Protein AF-0000000079960544 (afdb_homodimer)

Solvent-accessible surface area (backbone atoms only — not comparable to full-atom values): 13552 Å² total; per-residue (Å²): 126,84,73,82,51,66,48,72,36,35,25,36,39,36,34,39,42,56,55,87,93,60,67,62,56,67,73,70,49,72,73,40,52,38,38,32,55,86,57,33,34,36,50,54,72,86,45,62,41,30,51,64,47,45,64,64,49,56,82,49,47,70,61,61,25,42,96,60,56,86,85,39,63,76,60,69,63,40,75,40,64,36,80,48,87,82,27,70,34,30,37,36,60,37,75,71,50,81,42,80,44,49,49,78,74,62,42,88,71,55,96,82,56,90,123,126,86,74,82,51,64,48,71,36,35,25,37,40,36,34,38,41,57,55,85,93,58,67,62,56,67,72,71,51,73,74,41,51,39,37,33,54,85,57,32,33,36,49,54,74,86,46,63,42,30,50,64,47,45,63,63,47,56,82,49,47,70,60,62,25,41,94,58,56,86,86,38,63,76,60,71,65,41,76,40,64,37,78,49,88,81,26,70,33,30,36,37,59,38,76,74,44,80,43,80,42,48,50,77,76,63,42,87,72,57,96,84,56,92,122

Foldseek 3Di:
DPPQQKDKWFKKKKFKDADPPADADQPDDHGFIWIDDPNDIDGDPPDDDRVQLVVQCVVLVVVLRDDDDPPDVSNPDFWTARPPPSGGMIMGMDGDDMDMDGPVVPDVADPVGPD/DPPQQKDKWFKKKKFKDADPPADADQPDDHGFIWIDDPNDIDGDPPDDDRVQLVVQCVVLVVVLRDDDDPPDVSNPDFWTARPPPSGGMIMGMDGDDMDMDGPVVPDVADPVGPD

Organism: NCBI:txid1448308

Structure (mmCIF, N/CA/C/O backbone):
data_AF-0000000079960544-model_v1
#
loop_
_entity.id
_entity.type
_entity.pdbx_description
1 polymer 'TIGR04076 family protein'
#
loop_
_atom_site.group_PDB
_atom_site.id
_atom_site.type_symbol
_atom_site.label_atom_id
_atom_site.label_alt_id
_atom_site.label_comp_id
_atom_site.label_asym_id
_atom_site.label_entity_id
_atom_site.label_seq_id
_atom_site.pdbx_PDB_ins_code
_atom_site.Cartn_x
_atom_site.Cartn_y
_atom_site.Cartn_z
_atom_site.occupancy
_atom_site.B_iso_or_equiv
_atom_site.auth_seq_id
_atom_site.auth_comp_id
_atom_site.auth_asym_id
_atom_site.auth_atom_id
_atom_site.pdbx_PDB_model_num
ATOM 1 N N . MET A 1 1 ? 5.191 -35.969 -19.328 1 45.25 1 MET A N 1
ATOM 2 C CA . MET A 1 1 ? 3.871 -35.406 -19.078 1 45.25 1 MET A CA 1
ATOM 3 C C . MET A 1 1 ? 3.98 -34.062 -18.359 1 45.25 1 MET A C 1
ATOM 5 O O . MET A 1 1 ? 4.539 -34 -17.25 1 45.25 1 MET A O 1
ATOM 9 N N . GLU A 1 2 ? 4.09 -32.969 -18.984 1 56.94 2 GLU A N 1
ATOM 10 C CA . GLU A 1 2 ? 4.422 -31.656 -18.484 1 56.94 2 GLU A CA 1
ATOM 11 C C . GLU A 1 2 ? 3.549 -31.266 -17.297 1 56.94 2 GLU A C 1
ATOM 13 O O . GLU A 1 2 ? 2.322 -31.375 -17.359 1 56.94 2 GLU A O 1
ATOM 18 N N . LYS A 1 3 ? 4.09 -31.672 -16.078 1 67.5 3 LYS A N 1
ATOM 19 C CA . LYS A 1 3 ? 3.402 -31.547 -14.797 1 67.5 3 LYS A CA 1
ATOM 20 C C . LYS A 1 3 ? 2.635 -30.234 -14.695 1 67.5 3 LYS A C 1
ATOM 22 O O . LYS A 1 3 ? 3.195 -29.172 -14.938 1 67.5 3 LYS A O 1
ATOM 27 N N . ASP A 1 4 ? 1.417 -30.25 -14.953 1 88.69 4 ASP A N 1
ATOM 28 C CA . ASP A 1 4 ? 0.509 -29.141 -14.695 1 88.69 4 ASP A CA 1
ATOM 29 C C . ASP A 1 4 ? 0.878 -28.422 -13.391 1 88.69 4 ASP A C 1
ATOM 31 O O . ASP A 1 4 ? 0.804 -29 -12.312 1 88.69 4 ASP A O 1
ATOM 35 N N . ASP A 1 5 ? 1.46 -27.234 -13.539 1 94.12 5 ASP A N 1
ATOM 36 C CA . ASP A 1 5 ? 1.853 -26.5 -12.344 1 94.12 5 ASP A CA 1
ATOM 37 C C . ASP A 1 5 ? 0.91 -25.328 -12.094 1 94.12 5 ASP A C 1
ATOM 39 O O . ASP A 1 5 ? 1.3 -24.328 -11.477 1 94.12 5 ASP A O 1
ATOM 43 N N . ASN A 1 6 ? -0.301 -25.391 -12.562 1 96.62 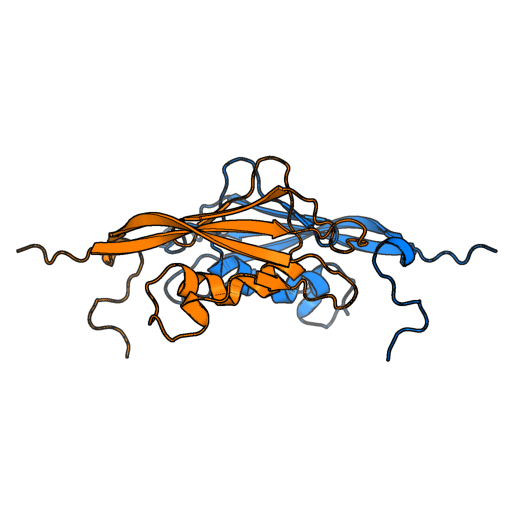6 ASN A N 1
ATOM 44 C CA . ASN A 1 6 ? -1.251 -24.297 -12.477 1 96.62 6 ASN A CA 1
ATOM 45 C C . ASN A 1 6 ? -1.872 -24.188 -11.086 1 96.62 6 ASN A C 1
ATOM 47 O O . ASN A 1 6 ? -2.008 -25.203 -10.391 1 96.62 6 ASN A O 1
ATOM 51 N N . PHE A 1 7 ? -2.191 -22.969 -10.727 1 97.25 7 PHE A N 1
ATOM 52 C CA . PHE A 1 7 ? -2.992 -22.688 -9.539 1 97.25 7 PHE A CA 1
ATOM 53 C C . PHE A 1 7 ? -3.877 -21.469 -9.758 1 97.25 7 PHE A C 1
ATOM 55 O O . PHE A 1 7 ? -3.725 -20.75 -10.75 1 97.25 7 PHE A O 1
ATOM 62 N N . GLN A 1 8 ? -4.832 -21.266 -8.812 1 98.12 8 GLN A N 1
ATOM 63 C CA . GLN A 1 8 ? -5.77 -20.172 -9.016 1 98.12 8 GLN A CA 1
ATOM 64 C C . GLN A 1 8 ? -5.816 -19.266 -7.793 1 98.12 8 GLN A C 1
ATOM 66 O O . GLN A 1 8 ? -5.672 -19.719 -6.66 1 98.12 8 GLN A O 1
ATOM 71 N N . LEU A 1 9 ? -5.973 -18 -8.094 1 98.5 9 LEU A N 1
ATOM 72 C CA . LEU A 1 9 ? -6.207 -16.969 -7.086 1 98.5 9 LEU A CA 1
ATOM 73 C C . LEU A 1 9 ? -7.477 -16.188 -7.395 1 98.5 9 LEU A C 1
ATOM 75 O O . LEU A 1 9 ? -7.777 -15.922 -8.562 1 98.5 9 LEU A O 1
ATOM 79 N N . TYR A 1 10 ? -8.148 -15.758 -6.328 1 98.62 10 TYR A N 1
ATOM 80 C CA . TYR A 1 10 ? -9.188 -14.75 -6.516 1 98.62 10 TYR A CA 1
ATOM 81 C C . TYR A 1 10 ? -8.578 -13.391 -6.844 1 98.62 10 TYR A C 1
ATOM 83 O O . TYR A 1 10 ? -7.598 -12.977 -6.219 1 98.62 10 TYR A O 1
ATOM 91 N N . ASP A 1 11 ? -9.172 -12.711 -7.828 1 98.81 11 ASP A N 1
ATOM 92 C CA . ASP A 1 11 ? -9.008 -11.258 -7.859 1 98.81 11 ASP A CA 1
ATOM 93 C C . ASP A 1 11 ? -9.766 -10.594 -6.711 1 98.81 11 ASP A C 1
ATOM 95 O O . ASP A 1 11 ? -10.781 -11.117 -6.246 1 98.81 11 ASP A O 1
ATOM 99 N N . LEU A 1 12 ? -9.227 -9.445 -6.312 1 98.88 12 LEU A N 1
ATOM 100 C CA . LEU A 1 12 ? -9.906 -8.719 -5.246 1 98.88 12 LEU A CA 1
ATOM 101 C C . LEU A 1 12 ? -10.305 -7.32 -5.711 1 98.88 12 LEU A C 1
ATOM 103 O O . LEU A 1 12 ? -9.594 -6.699 -6.508 1 98.88 12 LEU A O 1
ATOM 107 N N . ARG A 1 13 ? -11.422 -6.898 -5.277 1 98.81 13 ARG A N 1
ATOM 108 C CA . ARG A 1 13 ? -11.828 -5.496 -5.234 1 98.81 13 ARG A CA 1
ATOM 109 C C . ARG A 1 13 ? -11.961 -5.008 -3.797 1 98.81 13 ARG A C 1
ATOM 111 O O . ARG A 1 13 ? -12.656 -5.629 -2.988 1 98.81 13 ARG A O 1
ATOM 118 N N . VAL A 1 14 ? -11.266 -3.947 -3.465 1 98.88 14 VAL A N 1
ATOM 119 C CA . VAL A 1 14 ? -11.344 -3.371 -2.125 1 98.88 14 VAL A CA 1
ATOM 120 C C . VAL A 1 14 ? -12.008 -1.997 -2.193 1 98.88 14 VAL A C 1
ATOM 122 O O . VAL A 1 14 ? -11.484 -1.079 -2.83 1 98.88 14 VAL A O 1
ATOM 125 N N . GLU A 1 15 ? -13.078 -1.865 -1.471 1 98.75 15 GLU A N 1
ATOM 126 C CA . GLU A 1 15 ? -13.883 -0.647 -1.54 1 98.75 15 GLU A CA 1
ATOM 127 C C . GLU A 1 15 ? -13.828 0.124 -0.224 1 98.75 15 GLU A C 1
ATOM 129 O O . GLU A 1 15 ? -13.867 -0.473 0.854 1 98.75 15 GLU A O 1
ATOM 134 N N . VAL A 1 16 ? -13.812 1.412 -0.416 1 98.56 16 VAL A N 1
ATOM 135 C CA . VAL A 1 16 ? -13.898 2.277 0.756 1 98.56 16 VAL A CA 1
ATOM 136 C C . VAL A 1 16 ? -15.359 2.439 1.176 1 98.56 16 VAL A C 1
ATOM 138 O O . VAL A 1 16 ? -16.234 2.635 0.331 1 98.56 16 VAL A O 1
ATOM 141 N N . VAL A 1 17 ? -15.508 2.295 2.445 1 98.19 17 VAL A N 1
ATOM 142 C CA . VAL A 1 17 ? -16.812 2.529 3.057 1 98.19 17 VAL A CA 1
ATOM 143 C C . VAL A 1 17 ? -16.75 3.748 3.975 1 98.19 17 VAL A C 1
ATOM 145 O O . VAL A 1 17 ? -15.945 3.781 4.914 1 98.19 17 VAL A O 1
ATOM 148 N N . CYS A 1 18 ? -17.562 4.723 3.678 1 98.12 18 CYS A N 1
ATOM 149 C CA . CYS A 1 18 ? -17.672 5.918 4.508 1 98.12 18 CYS A CA 1
ATOM 150 C C . CYS A 1 18 ? -19.047 6.008 5.16 1 98.12 18 CYS A C 1
ATOM 152 O O . CYS A 1 18 ? -20.031 6.328 4.496 1 98.12 18 CYS A O 1
ATOM 154 N N . PRO A 1 19 ? -19.047 5.723 6.371 1 96.38 19 PRO A N 1
ATOM 155 C CA . PRO A 1 19 ? -20.359 5.809 7.016 1 96.38 19 PRO A CA 1
ATOM 156 C C . PRO A 1 19 ? -20.984 7.199 6.902 1 96.38 19 PRO A C 1
ATOM 158 O O . PRO A 1 19 ? -20.297 8.203 7.082 1 96.38 19 PRO A O 1
ATOM 161 N N . PRO A 1 20 ? -22.328 7.238 6.629 1 95.25 20 PRO A N 1
ATOM 162 C CA . PRO A 1 20 ? -22.984 8.539 6.461 1 95.25 20 PRO A CA 1
ATOM 163 C C . PRO A 1 20 ? -22.875 9.414 7.711 1 95.25 20 PRO A C 1
ATOM 165 O O . PRO A 1 20 ? -23.047 8.922 8.828 1 95.25 20 PRO A O 1
ATOM 168 N N . GLY A 1 21 ? -22.547 10.688 7.543 1 94.56 21 GLY A N 1
ATOM 169 C CA . GLY A 1 21 ? -22.547 11.664 8.625 1 94.56 21 GLY A CA 1
ATOM 170 C C . GLY A 1 21 ? -21.234 11.688 9.398 1 94.56 21 GLY A C 1
ATOM 171 O O . GLY A 1 21 ? -21.062 12.508 10.305 1 94.56 21 GLY A O 1
ATOM 172 N N . GLU A 1 22 ? -20.406 10.812 9.164 1 95.12 22 GLU A N 1
ATOM 173 C CA . GLU A 1 22 ? -19.141 10.75 9.883 1 95.12 22 GLU A CA 1
ATOM 174 C C . GLU A 1 22 ? -18.062 11.578 9.18 1 95.12 22 GLU A C 1
ATOM 176 O O . GLU A 1 22 ? -18.016 11.648 7.953 1 95.12 22 GLU A O 1
ATOM 181 N N . ARG A 1 23 ? -17.188 12.203 9.969 1 93.5 23 ARG A N 1
ATOM 182 C CA . ARG A 1 23 ? -16.047 12.914 9.422 1 93.5 23 ARG A CA 1
ATOM 183 C C . ARG A 1 23 ? -14.953 11.938 8.984 1 93.5 23 ARG A C 1
ATOM 185 O O . ARG A 1 23 ? -14.445 11.164 9.789 1 93.5 23 ARG A O 1
ATOM 192 N N . ILE A 1 24 ? -14.602 11.984 7.75 1 96.44 24 ILE A N 1
ATOM 193 C CA . ILE A 1 24 ? -13.539 11.156 7.188 1 96.44 24 ILE A CA 1
ATOM 194 C C . ILE A 1 24 ? -12.242 11.953 7.141 1 96.44 24 ILE A C 1
ATOM 196 O O . ILE A 1 24 ? -12.164 12.992 6.488 1 96.44 24 ILE A O 1
ATOM 200 N N . ILE A 1 25 ? -11.266 11.43 7.777 1 95.31 25 ILE A N 1
ATOM 201 C CA . ILE A 1 25 ? -10.047 12.195 8.016 1 95.31 25 ILE A CA 1
ATOM 202 C C . ILE A 1 25 ? -8.953 11.742 7.039 1 95.31 25 ILE A C 1
ATOM 204 O O . ILE A 1 25 ? -8.109 12.539 6.637 1 95.31 25 ILE A O 1
ATOM 208 N N . CYS A 1 26 ? -9.023 10.562 6.566 1 96.81 26 CYS A N 1
ATOM 209 C CA . CYS A 1 26 ? -7.895 9.977 5.855 1 96.81 26 CYS A CA 1
ATOM 210 C C . CYS A 1 26 ? -7.961 10.297 4.367 1 96.81 26 CYS A C 1
ATOM 212 O O . CYS A 1 26 ? -7.227 9.719 3.566 1 96.81 26 CYS A O 1
ATOM 214 N N . GLY A 1 27 ? -8.859 11.109 3.961 1 95.94 27 GLY A N 1
ATOM 215 C CA . GLY A 1 27 ? -8.953 11.516 2.568 1 95.94 27 GLY A CA 1
ATOM 216 C C . GLY A 1 27 ? -9.82 10.594 1.732 1 95.94 27 GLY A C 1
ATOM 217 O O . GLY A 1 27 ? -10.039 10.852 0.546 1 95.94 27 GLY A O 1
ATOM 218 N N . ALA A 1 28 ? -10.359 9.562 2.381 1 97 28 ALA A N 1
ATOM 219 C CA . ALA A 1 28 ? -11.203 8.602 1.678 1 97 28 ALA A CA 1
ATOM 220 C C . ALA A 1 28 ? -12.523 9.242 1.258 1 97 28 ALA A C 1
ATOM 222 O O . ALA A 1 28 ? -13.086 10.07 1.984 1 97 28 ALA A O 1
ATOM 223 N N . LYS A 1 29 ? -12.961 8.852 0.08 1 96.62 29 LYS A N 1
ATOM 224 C CA . LYS A 1 29 ? -14.305 9.188 -0.399 1 96.62 29 LYS A CA 1
ATOM 225 C C . LYS A 1 29 ? -15.109 7.922 -0.683 1 96.62 29 LYS A C 1
ATOM 227 O O . LYS A 1 29 ? -14.562 6.914 -1.131 1 96.62 29 LYS A O 1
ATOM 232 N N . GLU A 1 30 ? -16.406 8.102 -0.446 1 95.5 30 GLU A N 1
ATOM 233 C CA . GLU A 1 30 ? -17.281 6.98 -0.775 1 95.5 30 GLU A CA 1
ATOM 234 C C . GLU A 1 30 ? -17.109 6.559 -2.23 1 95.5 30 GLU A C 1
ATOM 236 O O . GLU A 1 30 ? -17.109 7.398 -3.131 1 95.5 30 GLU A O 1
ATOM 241 N N . GLY A 1 31 ? -17 5.254 -2.449 1 94.5 31 GLY A N 1
ATOM 242 C CA . GLY A 1 31 ? -16.844 4.754 -3.805 1 94.5 31 GLY A CA 1
ATOM 243 C C . GLY A 1 31 ? -15.406 4.504 -4.195 1 94.5 31 GLY A C 1
ATOM 244 O O . GLY A 1 31 ? -15.133 3.801 -5.172 1 94.5 31 GLY A O 1
ATOM 245 N N . ASP A 1 32 ? -14.477 5.219 -3.561 1 98.5 32 ASP A N 1
ATOM 246 C CA . ASP A 1 32 ? -13.078 4.895 -3.811 1 98.5 32 ASP A CA 1
ATOM 247 C C . ASP A 1 32 ? -12.836 3.389 -3.703 1 98.5 32 ASP A C 1
ATOM 249 O O . ASP A 1 32 ? -13.508 2.699 -2.936 1 98.5 32 ASP A O 1
ATOM 253 N N . HIS A 1 33 ? -11.898 2.898 -4.555 1 98.88 33 HIS A N 1
ATOM 254 C CA . HIS A 1 33 ? -11.562 1.479 -4.508 1 98.88 33 HIS A CA 1
ATOM 255 C C . HIS A 1 33 ? -10.227 1.206 -5.199 1 98.88 33 HIS A C 1
ATOM 257 O O . HIS A 1 33 ? -9.664 2.092 -5.848 1 98.88 33 HIS A O 1
ATOM 263 N N . PHE A 1 34 ? -9.711 0.03 -5 1 98.88 34 PHE A N 1
ATOM 264 C CA . PHE A 1 34 ? -8.633 -0.513 -5.812 1 98.88 34 PHE A CA 1
ATOM 265 C C . PHE A 1 34 ? -8.852 -1.995 -6.09 1 98.88 34 PHE A C 1
ATOM 267 O O . PHE A 1 34 ? -9.711 -2.627 -5.465 1 98.88 34 PHE A O 1
ATOM 274 N N . THR A 1 35 ? -8.141 -2.486 -7.094 1 98.88 35 THR A N 1
ATOM 275 C CA . THR A 1 35 ? -8.234 -3.902 -7.434 1 98.88 35 THR A CA 1
ATOM 276 C C . THR A 1 35 ? -6.867 -4.574 -7.328 1 98.88 35 THR A C 1
ATOM 278 O O . THR A 1 35 ? -5.836 -3.904 -7.363 1 98.88 35 THR A O 1
ATOM 281 N N . VAL A 1 36 ? -6.961 -5.879 -7.113 1 98.81 36 VAL A N 1
ATOM 282 C CA . VAL A 1 36 ? -5.754 -6.695 -7.02 1 98.81 36 VAL A CA 1
ATOM 283 C C . VAL A 1 36 ? -5.871 -7.902 -7.949 1 98.81 36 VAL A C 1
ATOM 285 O O . VAL A 1 36 ? -6.828 -8.672 -7.855 1 98.81 36 VAL A O 1
ATOM 288 N N . GLN A 1 37 ? -4.992 -8.023 -8.867 1 98.44 37 GLN A N 1
ATOM 289 C CA . GLN A 1 37 ? -4.824 -9.164 -9.766 1 98.44 37 GLN A CA 1
ATOM 290 C C . GLN A 1 37 ? -3.441 -9.797 -9.602 1 98.44 37 GLN A C 1
ATOM 292 O O . GLN A 1 37 ? -2.434 -9.195 -9.977 1 98.44 37 GLN A O 1
ATOM 297 N N . GLY A 1 38 ? -3.477 -11.086 -9.117 1 97.56 38 GLY A N 1
ATOM 298 C CA . GLY A 1 38 ? -2.184 -11.555 -8.656 1 97.56 38 GLY A CA 1
ATOM 299 C C . GLY A 1 38 ? -1.569 -10.664 -7.59 1 97.56 38 GLY A C 1
ATOM 300 O O . GLY A 1 38 ? -2.207 -10.367 -6.578 1 97.56 38 GLY A O 1
ATOM 301 N N . GLU A 1 39 ? -0.392 -10.195 -7.793 1 98.19 39 GLU A N 1
ATOM 302 C CA . GLU A 1 39 ? 0.202 -9.328 -6.781 1 98.19 39 GLU A CA 1
ATOM 303 C C . GLU A 1 39 ? 0.071 -7.855 -7.176 1 98.19 39 GLU A C 1
ATOM 305 O O . GLU A 1 39 ? 0.56 -6.973 -6.469 1 98.19 39 GLU A O 1
ATOM 310 N N . MET A 1 40 ? -0.575 -7.566 -8.312 1 98.56 40 MET A N 1
ATOM 311 C CA . MET A 1 40 ? -0.604 -6.211 -8.852 1 98.56 40 MET A CA 1
ATOM 312 C C . MET A 1 40 ? -1.827 -5.449 -8.352 1 98.56 40 MET A C 1
ATOM 314 O O . MET A 1 40 ? -2.961 -5.891 -8.555 1 98.56 40 MET A O 1
ATOM 318 N N . LEU A 1 41 ? -1.564 -4.324 -7.719 1 98.81 41 LEU A N 1
ATOM 319 C CA . LEU A 1 41 ? -2.594 -3.402 -7.25 1 98.81 41 LEU A CA 1
ATOM 320 C C . LEU A 1 41 ? -2.814 -2.275 -8.25 1 98.81 41 LEU A C 1
ATOM 322 O O . LEU A 1 41 ? -1.854 -1.688 -8.75 1 98.81 41 LEU A O 1
ATOM 326 N N . TYR A 1 42 ? -4.086 -1.97 -8.539 1 98.81 42 TYR A N 1
ATOM 327 C CA . TYR A 1 42 ? -4.445 -0.911 -9.477 1 98.81 42 TYR A CA 1
ATOM 328 C C . TYR A 1 42 ? -5.402 0.083 -8.836 1 98.81 42 TYR A C 1
ATOM 330 O O . TYR A 1 42 ? -6.281 -0.304 -8.055 1 98.81 42 TYR A O 1
ATOM 338 N N . LEU A 1 43 ? -5.234 1.335 -9.211 1 98.75 43 LEU A N 1
ATOM 339 C CA . LEU A 1 43 ? -6.184 2.391 -8.875 1 98.75 43 LEU A CA 1
ATOM 340 C C . LEU A 1 43 ? -6.883 2.912 -10.125 1 98.75 43 LEU A C 1
ATOM 342 O O . LEU A 1 43 ? -6.285 2.953 -11.203 1 98.75 43 LEU A O 1
ATOM 346 N N . PRO A 1 44 ? -8.133 3.32 -9.938 1 98.38 44 PRO A N 1
ATOM 347 C CA . PRO A 1 44 ? -8.75 4.062 -11.047 1 98.38 44 PRO A CA 1
ATOM 348 C C . PRO A 1 44 ? -7.996 5.348 -11.383 1 98.38 44 PRO A C 1
ATOM 350 O O . PRO A 1 44 ? -7.367 5.945 -10.5 1 98.38 44 PRO A O 1
ATOM 353 N N . PRO A 1 45 ? -8.102 5.766 -12.695 1 97.94 45 PRO A N 1
ATOM 354 C CA . PRO A 1 45 ? -7.398 6.992 -13.07 1 97.94 45 PRO A CA 1
ATOM 355 C C . PRO A 1 45 ? -7.793 8.188 -12.211 1 97.94 45 PRO A C 1
ATOM 357 O O . PRO A 1 45 ? -8.984 8.484 -12.055 1 97.94 45 PRO A O 1
ATOM 360 N N . GLY A 1 46 ? -6.809 8.844 -11.609 1 97.06 46 GLY A N 1
ATOM 361 C CA . GLY A 1 46 ? -7.004 10.078 -10.867 1 97.06 46 GLY A CA 1
ATOM 362 C C . GLY A 1 46 ? -7.371 9.844 -9.414 1 97.06 46 GLY A C 1
ATOM 363 O O . GLY A 1 46 ? -7.395 10.789 -8.617 1 97.06 46 GLY A O 1
ATOM 364 N N . GLN A 1 47 ? -7.766 8.664 -9.125 1 98.56 47 GLN A N 1
ATOM 365 C CA . GLN A 1 47 ? -8.125 8.336 -7.746 1 98.56 47 GLN A CA 1
ATOM 366 C C . GLN A 1 47 ? -6.891 8.031 -6.91 1 98.56 47 GLN A C 1
ATOM 368 O O . GLN A 1 47 ? -5.984 7.328 -7.363 1 98.56 47 GLN A O 1
ATOM 373 N N . GLY A 1 48 ? -6.82 8.617 -5.676 1 98.44 48 GLY A N 1
ATOM 374 C CA . GLY A 1 48 ? -5.805 8.25 -4.699 1 98.44 48 GLY A CA 1
ATOM 375 C C . GLY A 1 48 ? -6.344 7.387 -3.574 1 98.44 48 GLY A C 1
ATOM 376 O O . GLY A 1 48 ? -7.555 7.172 -3.477 1 98.44 48 GLY A O 1
ATOM 377 N N . ILE A 1 49 ? -5.391 6.91 -2.756 1 98.69 49 ILE A N 1
ATOM 378 C CA . ILE A 1 49 ? -5.754 6.129 -1.576 1 98.69 49 ILE A CA 1
ATOM 379 C C . ILE A 1 49 ? -4.758 6.402 -0.451 1 98.69 49 ILE A C 1
ATOM 381 O O . ILE A 1 49 ? -3.561 6.57 -0.7 1 98.69 49 ILE A O 1
ATOM 385 N N . SER A 1 50 ? -5.301 6.516 0.762 1 98.56 50 SER A N 1
ATOM 386 C CA . SER A 1 50 ? -4.422 6.711 1.911 1 98.56 50 SER A CA 1
ATOM 387 C C . SER A 1 50 ? -3.436 5.559 2.057 1 98.56 50 SER A C 1
ATOM 389 O O . SER A 1 50 ? -3.836 4.398 2.131 1 98.56 50 SER A O 1
ATOM 391 N N . PHE A 1 51 ? -2.143 5.961 2.156 1 98.56 51 PHE A N 1
ATOM 392 C CA . PHE A 1 51 ? -1.197 4.863 2.311 1 98.56 51 PHE A CA 1
ATOM 393 C C . PHE A 1 51 ? -1.263 4.285 3.721 1 98.56 51 PHE A C 1
ATOM 395 O O . PHE A 1 51 ? -0.821 3.16 3.957 1 98.56 51 PHE A O 1
ATOM 402 N N . TYR A 1 52 ? -1.812 5.031 4.723 1 98.44 52 TYR A N 1
ATOM 403 C CA . TYR A 1 52 ? -2.059 4.453 6.039 1 98.44 52 TYR A CA 1
ATOM 404 C C . TYR A 1 52 ? -3.148 3.391 5.973 1 98.44 52 TYR A C 1
ATOM 406 O O . TYR A 1 52 ? -3.016 2.318 6.566 1 98.44 52 TYR A O 1
ATOM 414 N N . SER A 1 53 ? -4.234 3.691 5.238 1 98.31 53 SER A N 1
ATOM 415 C CA . SER A 1 53 ? -5.293 2.705 5.039 1 98.31 53 SER A CA 1
ATOM 416 C C . SER A 1 53 ? -4.773 1.48 4.293 1 98.31 53 SER A C 1
ATOM 418 O O . SER A 1 53 ? -5.129 0.348 4.625 1 98.31 53 SER A O 1
ATOM 420 N N . LEU A 1 54 ? -3.947 1.714 3.283 1 98.56 54 LEU A N 1
ATOM 421 C CA . LEU A 1 54 ? -3.334 0.598 2.57 1 98.56 54 LEU A CA 1
ATOM 422 C C . LEU A 1 54 ? -2.539 -0.285 3.525 1 98.56 54 LEU A C 1
ATOM 424 O O . LEU A 1 54 ? -2.654 -1.512 3.486 1 98.56 54 LEU A O 1
ATOM 428 N N . SER A 1 55 ? -1.764 0.373 4.359 1 98.31 55 SER A N 1
ATOM 429 C CA . SER A 1 55 ? -0.928 -0.376 5.289 1 98.31 55 SER A CA 1
ATOM 430 C C . SER A 1 55 ? -1.771 -1.285 6.18 1 98.31 55 SER A C 1
ATOM 432 O O . SER A 1 55 ? -1.317 -2.357 6.586 1 98.31 55 SER A O 1
ATOM 434 N N . ALA A 1 56 ? -2.955 -0.912 6.5 1 98.06 56 ALA A N 1
ATOM 435 C CA . ALA A 1 56 ? -3.83 -1.677 7.383 1 98.06 56 ALA A CA 1
ATOM 436 C C . ALA A 1 56 ? -4.402 -2.896 6.668 1 98.06 56 ALA A C 1
ATOM 438 O O . ALA A 1 56 ? -4.617 -3.943 7.281 1 98.06 56 ALA A O 1
ATOM 439 N N . VAL A 1 57 ? -4.605 -2.812 5.367 1 98.69 57 VAL A N 1
ATOM 440 C CA . VAL A 1 57 ? -5.359 -3.857 4.684 1 98.69 57 VAL A CA 1
ATOM 441 C C . VAL A 1 57 ? -4.398 -4.805 3.967 1 98.69 57 VAL A C 1
ATOM 443 O O . VAL A 1 57 ? -4.703 -5.984 3.781 1 98.69 57 VAL A O 1
ATOM 446 N N . LEU A 1 58 ? -3.217 -4.383 3.635 1 98.62 58 LEU A N 1
ATOM 447 C CA . LEU A 1 58 ? -2.301 -5.117 2.771 1 98.62 58 LEU A CA 1
ATOM 448 C C . LEU A 1 58 ? -1.974 -6.484 3.365 1 98.62 58 LEU A C 1
ATOM 450 O O . LEU A 1 58 ? -1.944 -7.484 2.648 1 98.62 58 LEU A O 1
ATOM 454 N N . PRO A 1 59 ? -1.849 -6.605 4.75 1 98.19 59 PRO A N 1
ATOM 455 C CA . PRO A 1 59 ? -1.46 -7.895 5.328 1 98.19 59 PRO A CA 1
ATOM 456 C C . PRO A 1 59 ? -2.514 -8.977 5.109 1 98.19 59 PRO A C 1
ATOM 458 O O . PRO A 1 59 ? -2.221 -10.172 5.262 1 98.19 59 PRO A O 1
ATOM 461 N N . LEU A 1 60 ? -3.65 -8.625 4.742 1 98.62 60 LEU A N 1
ATOM 462 C CA . LEU A 1 60 ? -4.754 -9.578 4.672 1 98.62 60 LEU A CA 1
ATOM 463 C C . LEU A 1 60 ? -4.977 -10.039 3.236 1 98.62 60 LEU A C 1
ATOM 465 O O . LEU A 1 60 ? -5.645 -11.055 3.004 1 98.62 60 LEU A O 1
ATOM 469 N N . LEU A 1 61 ? -4.434 -9.383 2.254 1 98.75 61 LEU A N 1
ATOM 470 C CA . LEU A 1 61 ? -4.848 -9.539 0.864 1 98.75 61 LEU A CA 1
ATOM 471 C C . LEU A 1 61 ? -4.414 -10.898 0.321 1 98.75 61 LEU A C 1
ATOM 473 O O . LEU A 1 61 ? -5.188 -11.57 -0.363 1 98.75 61 LEU A O 1
ATOM 477 N N . ALA A 1 62 ? -3.207 -11.32 0.709 1 98.44 62 ALA A N 1
ATOM 478 C CA . ALA A 1 62 ? -2.736 -12.602 0.205 1 98.44 62 ALA A CA 1
ATOM 479 C C . ALA A 1 62 ? -3.654 -13.734 0.655 1 98.44 62 ALA A C 1
ATOM 481 O O . ALA A 1 62 ? -4.02 -14.602 -0.143 1 98.44 62 ALA A O 1
ATOM 482 N N . ALA A 1 63 ? -4 -13.727 1.905 1 98.5 63 ALA A N 1
ATOM 483 C CA . ALA A 1 63 ? -4.898 -14.758 2.424 1 98.5 63 ALA A CA 1
ATOM 484 C C . ALA A 1 63 ? -6.281 -14.656 1.783 1 98.5 63 ALA A C 1
ATOM 486 O O . ALA A 1 63 ? -6.895 -15.672 1.451 1 98.5 63 ALA A O 1
ATOM 487 N N . LYS A 1 64 ? -6.75 -13.422 1.565 1 98.75 64 LYS A N 1
ATOM 488 C CA . LYS A 1 64 ? -8.078 -13.203 1.012 1 98.75 64 LYS A CA 1
ATOM 489 C C . LYS A 1 64 ? -8.148 -13.633 -0.451 1 98.75 64 LYS A C 1
ATOM 491 O O . LYS A 1 64 ? -9.234 -13.82 -0.999 1 98.75 64 LYS A O 1
ATOM 496 N N . GLN A 1 65 ? -7.02 -13.781 -1.127 1 98.75 65 GLN A N 1
ATOM 497 C CA . GLN A 1 65 ? -6.98 -14.227 -2.516 1 98.75 65 GLN A CA 1
ATOM 498 C C . GLN A 1 65 ? -7.105 -15.75 -2.607 1 98.75 65 GLN A C 1
ATOM 500 O O . GLN A 1 65 ? -7.281 -16.297 -3.699 1 98.75 65 GLN A O 1
ATOM 505 N N . ARG A 1 66 ? -7.105 -16.453 -1.52 1 98.44 66 ARG A N 1
ATOM 506 C CA . ARG A 1 66 ? -7.031 -17.906 -1.488 1 98.44 66 ARG A CA 1
ATOM 507 C C . ARG A 1 66 ? -8.203 -18.5 -0.718 1 98.44 66 ARG A C 1
ATOM 509 O O . ARG A 1 66 ? -8.805 -17.828 0.127 1 98.44 66 ARG A O 1
ATOM 516 N N . PRO A 1 67 ? -8.523 -19.828 -1.074 1 96.69 67 PRO A N 1
ATOM 517 C CA . PRO A 1 67 ? -9.516 -20.484 -0.217 1 96.69 67 PRO A CA 1
ATOM 518 C C . PRO A 1 67 ? -9.047 -20.625 1.229 1 96.69 67 PRO A C 1
ATOM 520 O O . PRO A 1 67 ? -7.871 -20.891 1.479 1 96.69 67 PRO A O 1
ATOM 523 N N . THR A 1 68 ? -9.961 -20.266 2.107 1 96.75 68 THR A N 1
ATOM 524 C CA . THR A 1 68 ? -9.734 -20.453 3.537 1 96.75 68 THR A CA 1
ATOM 525 C C . THR A 1 68 ? -10.797 -21.375 4.133 1 96.75 68 THR A C 1
ATOM 527 O O . THR A 1 68 ? -11.844 -21.594 3.527 1 96.75 68 THR A O 1
ATOM 530 N N . HIS A 1 69 ? -10.469 -21.953 5.207 1 97.69 69 HIS A N 1
ATOM 531 C CA . HIS A 1 69 ? -11.438 -22.844 5.852 1 97.69 69 HIS A CA 1
ATOM 532 C C . HIS A 1 69 ? -12.719 -22.094 6.191 1 97.69 69 HIS A C 1
ATOM 534 O O . HIS A 1 69 ? -12.68 -20.938 6.629 1 97.69 69 HIS A O 1
ATOM 540 N N . LYS A 1 70 ? -13.789 -22.766 6.09 1 96.56 70 LYS A N 1
ATOM 541 C CA . LYS A 1 70 ? -15.086 -22.141 6.262 1 96.56 70 LYS A CA 1
ATOM 542 C C . LYS A 1 70 ? -15.258 -21.594 7.68 1 96.56 70 LYS A C 1
ATOM 544 O O . LYS A 1 70 ? -16.016 -20.656 7.906 1 96.56 70 LYS A O 1
ATOM 549 N N . HIS A 1 71 ? -14.547 -22.172 8.664 1 98 71 HIS A N 1
ATOM 550 C CA . HIS A 1 71 ? -14.688 -21.75 10.055 1 98 71 HIS A CA 1
ATOM 551 C C . HIS A 1 71 ? -13.609 -20.75 10.438 1 98 71 HIS A C 1
ATOM 553 O O . HIS A 1 71 ? -13.57 -20.266 11.57 1 98 71 HIS A O 1
ATOM 559 N N . ASP A 1 72 ? -12.734 -20.516 9.602 1 97.5 72 ASP A N 1
ATOM 560 C CA . ASP A 1 72 ? -11.727 -19.484 9.789 1 97.5 72 ASP A CA 1
ATOM 561 C C . ASP A 1 72 ? -12.344 -18.094 9.656 1 97.5 72 ASP A C 1
ATOM 563 O O . ASP A 1 72 ? -13.039 -17.812 8.672 1 97.5 72 ASP A O 1
ATOM 567 N N . TRP A 1 73 ? -11.992 -17.203 10.617 1 97.5 73 TRP A N 1
ATOM 568 C CA . TRP A 1 73 ? -12.5 -15.836 10.547 1 97.5 73 TRP A CA 1
ATOM 569 C C . TRP A 1 73 ? -12.125 -15.18 9.227 1 97.5 73 TRP A C 1
ATOM 571 O O . TRP A 1 73 ? -12.852 -14.312 8.734 1 97.5 73 TRP A O 1
ATOM 581 N N . MET A 1 74 ? -11.008 -15.594 8.594 1 97.44 74 MET A N 1
ATOM 582 C CA . MET A 1 74 ? -10.516 -15.102 7.312 1 97.44 74 MET A CA 1
ATOM 583 C C . MET A 1 74 ? -11.57 -15.273 6.223 1 97.44 74 MET A C 1
ATOM 585 O O . MET A 1 74 ? -11.594 -14.523 5.25 1 97.44 74 MET A O 1
ATOM 589 N N . SER A 1 75 ? -12.43 -16.156 6.309 1 96.81 75 SER A N 1
ATOM 590 C CA . SER A 1 75 ? -13.469 -16.438 5.312 1 96.81 75 SER A CA 1
ATOM 591 C C . SER A 1 75 ? -14.688 -15.539 5.523 1 96.81 75 SER A C 1
ATOM 593 O O . SER A 1 75 ? -15.438 -15.273 4.582 1 96.81 75 SER A O 1
ATOM 595 N N . THR A 1 76 ? -14.82 -14.984 6.73 1 97.31 76 THR A N 1
ATOM 596 C CA . THR A 1 76 ? -16.062 -14.281 7.016 1 97.31 76 THR A CA 1
ATOM 597 C C . THR A 1 76 ? -15.812 -12.781 7.18 1 97.31 76 THR A C 1
ATOM 599 O O . THR A 1 76 ? -16.609 -11.961 6.723 1 97.31 76 THR A O 1
ATOM 602 N N . ASP A 1 77 ? -14.727 -12.406 7.844 1 97.25 77 ASP A N 1
ATOM 603 C CA . ASP A 1 77 ? -14.438 -11 8.086 1 97.25 77 ASP A CA 1
ATOM 604 C C . ASP A 1 77 ? -13.883 -10.328 6.828 1 97.25 77 ASP A C 1
ATOM 606 O O . ASP A 1 77 ? -12.953 -10.844 6.207 1 97.25 77 ASP A O 1
ATOM 610 N N . ALA A 1 78 ? -14.453 -9.133 6.457 1 97.56 78 ALA A N 1
ATOM 611 C CA . ALA A 1 78 ? -14.016 -8.508 5.211 1 97.56 78 ALA A CA 1
ATOM 612 C C . ALA A 1 78 ? -13.891 -6.996 5.367 1 97.56 78 ALA A C 1
ATOM 614 O O . ALA A 1 78 ? -13.516 -6.297 4.426 1 97.56 78 ALA A O 1
ATOM 615 N N . LEU A 1 79 ? -14.32 -6.461 6.5 1 98.44 79 LEU A N 1
ATOM 616 C CA . LEU A 1 79 ? -14.211 -5.031 6.77 1 98.44 79 LEU A CA 1
ATOM 617 C C . LEU A 1 79 ? -12.961 -4.73 7.586 1 98.44 79 LEU A C 1
ATOM 619 O O . LEU A 1 79 ? -12.727 -5.359 8.625 1 98.44 79 LEU A O 1
ATOM 623 N N . ILE A 1 80 ? -12.211 -3.807 7.125 1 98.44 80 ILE A N 1
ATOM 624 C CA . ILE A 1 80 ? -10.992 -3.381 7.805 1 98.44 80 ILE A CA 1
ATOM 625 C C . ILE A 1 80 ? -11.086 -1.895 8.141 1 98.44 80 ILE A C 1
ATOM 627 O O . ILE A 1 80 ? -11.328 -1.063 7.266 1 98.44 80 ILE A O 1
ATOM 631 N N . ALA A 1 81 ? -10.867 -1.582 9.359 1 98.06 81 ALA A N 1
ATOM 632 C CA . ALA A 1 81 ? -11 -0.202 9.82 1 98.06 81 ALA A CA 1
ATOM 633 C C . ALA A 1 81 ? -9.812 0.642 9.383 1 98.06 81 ALA A C 1
ATOM 635 O O . ALA A 1 81 ? -8.68 0.147 9.312 1 98.06 81 ALA A O 1
ATOM 636 N N . CYS A 1 82 ? -10.109 1.935 9.117 1 97.88 82 CYS A N 1
ATOM 637 C CA . CYS A 1 82 ? -9.016 2.9 9.125 1 97.88 82 CYS A CA 1
ATOM 638 C C . CYS A 1 82 ? -8.234 2.826 10.43 1 97.88 82 CYS A C 1
ATOM 640 O O . CYS A 1 82 ? -8.82 2.699 11.508 1 97.88 82 CYS A O 1
ATOM 642 N N . PRO A 1 83 ? -6.918 2.945 10.32 1 97.5 83 PRO A N 1
ATOM 643 C CA . PRO A 1 83 ? -6.152 2.812 11.562 1 97.5 83 PRO A CA 1
ATOM 644 C C . PRO A 1 83 ? -6.293 4.027 12.477 1 97.5 83 PRO A C 1
ATOM 646 O O . PRO A 1 83 ? -5.902 3.977 13.641 1 97.5 83 PRO A O 1
ATOM 649 N N . ASP A 1 84 ? -6.652 5.141 11.953 1 96.5 84 ASP A N 1
ATOM 650 C CA . ASP A 1 84 ? -6.973 6.281 12.805 1 96.5 84 ASP A CA 1
ATOM 651 C C . ASP A 1 84 ? -8.289 6.059 13.547 1 96.5 84 ASP A C 1
ATOM 653 O O . ASP A 1 84 ? -9.359 6.023 12.93 1 96.5 84 ASP A O 1
ATOM 657 N N . PRO A 1 85 ? -8.211 5.98 14.914 1 95.81 85 PRO A N 1
ATOM 658 C CA . PRO A 1 85 ? -9.438 5.695 15.664 1 95.81 85 PRO A CA 1
ATOM 659 C C . PRO A 1 85 ? -10.484 6.801 15.523 1 95.81 85 PRO A C 1
ATOM 661 O O . PRO A 1 85 ? -11.648 6.598 15.875 1 95.81 85 PRO A O 1
ATOM 664 N N . ASN A 1 86 ? -10.078 7.953 15.094 1 95.62 86 ASN A N 1
ATOM 665 C CA . ASN A 1 86 ? -11.008 9.07 14.945 1 95.62 86 ASN A CA 1
ATOM 666 C C . ASN A 1 86 ? -11.625 9.109 13.547 1 95.62 86 ASN A C 1
ATOM 668 O O . ASN A 1 86 ? -12.5 9.93 13.273 1 95.62 86 ASN A O 1
ATOM 672 N N . CYS A 1 87 ? -11.086 8.242 12.758 1 96.88 87 CYS A N 1
ATOM 673 C CA . CYS A 1 87 ? -11.641 8.078 11.422 1 96.88 87 CYS A CA 1
ATOM 674 C C . CYS A 1 87 ? -12.547 6.852 11.359 1 96.88 87 CYS A C 1
ATOM 676 O O . CYS A 1 87 ? -12.133 5.75 11.727 1 96.88 87 CYS A O 1
ATOM 678 N N . LYS A 1 88 ? -13.758 6.949 10.789 1 96.44 88 LYS A N 1
ATOM 679 C CA . LYS A 1 88 ? -14.734 5.863 10.836 1 96.44 88 LYS A CA 1
ATOM 680 C C . LYS A 1 88 ? -14.844 5.164 9.484 1 96.44 88 LYS A C 1
ATOM 682 O O . LYS A 1 88 ? -15.75 4.352 9.273 1 96.44 88 LYS A O 1
ATOM 687 N N . SER A 1 89 ? -13.938 5.547 8.555 1 98 89 SER A N 1
ATOM 688 C CA . S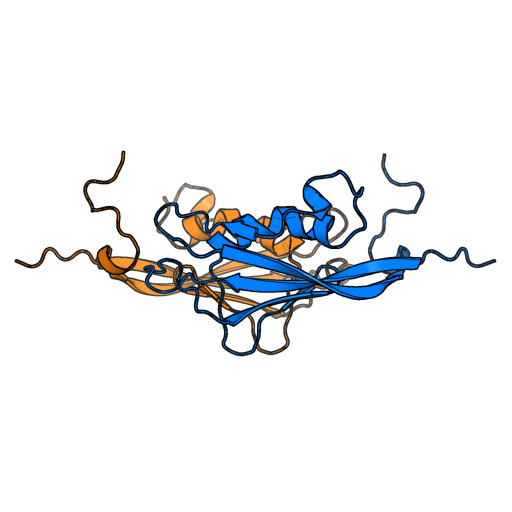ER A 1 89 ? -13.953 4.848 7.277 1 98 89 SER A CA 1
ATOM 689 C C . SER A 1 89 ? -13.484 3.406 7.426 1 98 89 SER A C 1
ATOM 691 O O . SER A 1 89 ? -12.867 3.051 8.43 1 98 89 SER A O 1
ATOM 693 N N . GLN A 1 90 ? -13.852 2.559 6.48 1 98.25 90 GLN A N 1
ATOM 694 C CA . GLN A 1 90 ? -13.445 1.161 6.406 1 98.25 90 GLN A CA 1
ATOM 695 C C . GLN A 1 90 ? -13.102 0.765 4.973 1 98.25 90 GLN A C 1
ATOM 697 O O . GLN A 1 90 ? -13.422 1.494 4.031 1 98.25 90 GLN A O 1
ATOM 702 N N . LEU A 1 91 ? -12.438 -0.314 4.871 1 98.69 91 LEU A N 1
ATOM 703 C CA . LEU A 1 91 ? -12.18 -0.97 3.596 1 98.69 91 LEU A CA 1
ATOM 704 C C . LEU A 1 91 ? -12.844 -2.344 3.547 1 98.69 91 LEU A C 1
ATOM 706 O O . LEU A 1 91 ? -12.656 -3.158 4.453 1 98.69 91 LEU A O 1
ATOM 710 N N . LYS A 1 92 ? -13.602 -2.523 2.533 1 98.75 92 LYS A N 1
ATOM 711 C CA . LYS A 1 92 ? -14.266 -3.807 2.346 1 98.75 92 LYS A CA 1
ATOM 712 C C . LYS A 1 92 ? -13.578 -4.629 1.258 1 98.75 92 LYS A C 1
ATOM 714 O O . LYS A 1 92 ? -13.492 -4.195 0.108 1 98.75 92 LYS A O 1
ATOM 719 N N . ILE A 1 93 ? -13.164 -5.797 1.596 1 98.81 93 ILE A N 1
ATOM 720 C CA . ILE A 1 93 ? -12.5 -6.695 0.655 1 98.81 93 ILE A CA 1
ATOM 721 C C . ILE A 1 93 ? -13.531 -7.613 0.004 1 98.81 93 ILE A C 1
ATOM 723 O O . ILE A 1 93 ? -14.281 -8.305 0.697 1 98.81 93 ILE A O 1
ATOM 727 N N . ILE A 1 94 ? -13.523 -7.648 -1.312 1 98.56 94 ILE A N 1
ATOM 728 C CA . ILE A 1 94 ? -14.469 -8.445 -2.084 1 98.56 94 ILE A CA 1
ATOM 729 C C . ILE A 1 94 ? -13.719 -9.336 -3.066 1 98.56 94 ILE A C 1
ATOM 731 O O . ILE A 1 94 ? -12.922 -8.852 -3.873 1 98.56 94 ILE A O 1
ATOM 735 N N . ARG A 1 95 ? -14.039 -10.695 -2.947 1 98.31 95 ARG A N 1
ATOM 736 C CA . ARG A 1 95 ? -13.547 -11.594 -3.986 1 98.31 95 ARG A CA 1
ATOM 737 C C . ARG A 1 95 ? -14.359 -11.438 -5.27 1 98.31 95 ARG A C 1
ATOM 739 O O . ARG A 1 95 ? -15.594 -11.422 -5.234 1 98.31 95 ARG A O 1
ATOM 746 N N . THR A 1 96 ? -13.844 -11.312 -6.293 1 96.69 96 THR A N 1
ATOM 747 C CA . THR A 1 96 ? -14.602 -11.188 -7.531 1 96.69 96 THR A CA 1
ATOM 748 C C . THR A 1 96 ? -14.367 -12.398 -8.438 1 96.69 96 THR A C 1
ATOM 750 O O . THR A 1 96 ? -15.25 -13.242 -8.586 1 96.69 96 THR A O 1
ATOM 753 N N . GLY A 1 97 ? -13.32 -12.586 -9.258 1 94.75 97 GLY A N 1
ATOM 754 C CA . GLY A 1 97 ? -13.07 -13.688 -10.18 1 94.75 97 GLY A CA 1
ATOM 755 C C . GLY A 1 97 ? -11.844 -14.5 -9.828 1 94.75 97 GLY A C 1
ATOM 756 O O . GLY A 1 97 ? -11.109 -14.156 -8.891 1 94.75 97 GLY A O 1
ATOM 757 N N . LEU A 1 98 ? -11.852 -15.695 -10.531 1 97.69 98 LEU A N 1
ATOM 758 C CA . LEU A 1 98 ? -10.68 -16.547 -10.398 1 97.69 98 LEU A CA 1
ATOM 759 C C . LEU A 1 98 ? -9.734 -16.375 -11.586 1 97.69 98 LEU A C 1
ATOM 761 O O . LEU A 1 98 ? -10.188 -16.266 -12.734 1 97.69 98 LEU A O 1
ATOM 765 N N . ARG A 1 99 ? -8.523 -16.328 -11.234 1 97.88 99 ARG A N 1
ATOM 766 C CA . ARG A 1 99 ? -7.477 -16.219 -12.234 1 97.88 99 ARG A CA 1
ATOM 767 C C . ARG A 1 99 ? -6.473 -17.359 -12.109 1 97.88 99 ARG A C 1
ATOM 769 O O . ARG A 1 99 ? -6.07 -17.719 -11 1 97.88 99 ARG A O 1
ATOM 776 N N . THR A 1 100 ? -6.039 -17.844 -13.242 1 98 100 THR A N 1
ATOM 777 C CA . THR A 1 100 ? -5.121 -18.969 -13.258 1 98 100 THR A CA 1
ATOM 778 C C . THR A 1 100 ? -3.689 -18.5 -13.508 1 98 100 THR A C 1
ATOM 780 O O . THR A 1 100 ? -3.451 -17.641 -14.359 1 98 100 THR A O 1
ATOM 783 N N . PHE A 1 101 ? -2.785 -19.125 -12.711 1 97.19 101 PHE A N 1
ATOM 784 C CA . PHE A 1 101 ? -1.358 -18.844 -12.828 1 97.19 101 PHE A CA 1
ATOM 785 C C . PHE A 1 101 ? -0.566 -20.141 -13.008 1 97.19 101 PHE A C 1
ATOM 787 O O . PHE A 1 101 ? -1.068 -21.219 -12.711 1 97.19 101 PHE A O 1
ATOM 794 N N . SER A 1 102 ? 0.56 -19.938 -13.609 1 95.81 102 SER A N 1
ATOM 795 C CA . SER A 1 102 ? 1.566 -20.984 -13.594 1 95.81 102 SER A CA 1
ATOM 796 C C . SER A 1 102 ? 2.582 -20.766 -12.484 1 95.81 102 SER A C 1
ATOM 798 O O . SER A 1 102 ? 3.104 -19.656 -12.32 1 95.81 102 SER A O 1
ATOM 800 N N . HIS A 1 103 ? 2.84 -21.875 -11.734 1 95.94 103 HIS A N 1
ATOM 801 C CA . HIS A 1 103 ? 3.816 -21.781 -10.656 1 95.94 103 HIS A CA 1
ATOM 802 C C . HIS A 1 103 ? 5.16 -21.266 -11.172 1 95.94 103 HIS A C 1
ATOM 804 O O . HIS A 1 103 ? 5.738 -20.344 -10.602 1 95.94 103 HIS A O 1
ATOM 810 N N . ALA A 1 104 ? 5.652 -21.734 -12.219 1 92.25 104 ALA A N 1
ATOM 811 C CA . ALA A 1 104 ? 6.977 -21.438 -12.766 1 92.25 104 ALA A CA 1
ATOM 812 C C . ALA A 1 104 ? 7.074 -19.984 -13.227 1 92.25 104 ALA A C 1
ATOM 814 O O . ALA A 1 104 ? 8.164 -19.422 -13.297 1 92.25 104 ALA A O 1
ATOM 815 N N . GLU A 1 105 ? 5.895 -19.359 -13.43 1 92.94 105 GLU A N 1
ATOM 816 C CA . GLU A 1 105 ? 5.895 -17.984 -13.906 1 92.94 105 GLU A CA 1
ATOM 817 C C . GLU A 1 105 ? 5.906 -17 -12.734 1 92.94 105 GLU A C 1
ATOM 819 O O . GLU A 1 105 ? 6.203 -15.812 -12.922 1 92.94 105 GLU A O 1
ATOM 824 N N . THR A 1 106 ? 5.656 -17.547 -11.484 1 94.69 106 THR A N 1
ATOM 825 C CA . THR A 1 106 ? 5.461 -16.594 -10.398 1 94.69 106 THR A CA 1
ATOM 826 C C . THR A 1 106 ? 6.621 -16.656 -9.406 1 94.69 106 THR A C 1
ATOM 828 O O . THR A 1 106 ? 6.754 -15.797 -8.547 1 94.69 106 THR A O 1
ATOM 831 N N . THR A 1 107 ? 7.418 -17.672 -9.555 1 94.38 107 THR A N 1
ATOM 832 C CA . THR A 1 107 ? 8.516 -17.828 -8.602 1 94.38 107 THR A CA 1
ATOM 833 C C . THR A 1 107 ? 9.625 -18.672 -9.195 1 94.38 107 THR A C 1
ATOM 835 O O . THR A 1 107 ? 9.391 -19.484 -10.102 1 94.38 107 THR A O 1
ATOM 838 N N . VAL A 1 108 ? 10.852 -18.5 -8.633 1 93.88 108 VAL A N 1
ATOM 839 C CA . VAL A 1 108 ? 11.977 -19.312 -9.07 1 93.88 108 VAL A CA 1
ATOM 840 C C . VAL A 1 108 ? 12.117 -20.531 -8.156 1 93.88 108 VAL A C 1
ATOM 842 O O . VAL A 1 108 ? 12.867 -21.469 -8.469 1 93.88 108 VAL A O 1
ATOM 845 N N . VAL A 1 109 ? 11.547 -20.469 -7.02 1 94.44 109 VAL A N 1
ATOM 846 C CA . VAL A 1 109 ? 11.602 -21.594 -6.098 1 94.44 109 VAL A CA 1
ATOM 847 C C . VAL A 1 109 ? 10.703 -22.719 -6.602 1 94.44 109 VAL A C 1
ATOM 849 O O . VAL A 1 109 ? 9.508 -22.5 -6.84 1 94.44 109 VAL A O 1
ATOM 852 N N . GLY A 1 110 ? 11.195 -23.906 -6.691 1 93 110 GLY A N 1
ATOM 853 C CA . GLY A 1 110 ? 10.445 -25.031 -7.227 1 93 110 GLY A CA 1
ATOM 854 C C . GLY A 1 110 ? 9.383 -25.547 -6.273 1 93 110 GLY A C 1
ATOM 855 O O . GLY A 1 110 ? 9.305 -25.109 -5.129 1 93 110 GLY A O 1
ATOM 856 N N . LEU A 1 111 ? 8.539 -26.531 -6.777 1 93.19 111 LEU A N 1
ATOM 857 C CA . LEU A 1 111 ? 7.438 -27.109 -6.016 1 93.19 111 LEU A CA 1
ATOM 858 C C . LEU A 1 111 ? 7.953 -27.844 -4.785 1 93.19 111 LEU A C 1
ATOM 860 O O . LEU A 1 111 ? 7.207 -28.078 -3.832 1 93.19 111 LEU A O 1
ATOM 864 N N . GLU A 1 112 ? 9.211 -28.156 -4.805 1 91.62 112 GLU A N 1
ATOM 865 C CA . GLU A 1 112 ? 9.797 -28.828 -3.65 1 91.62 112 GLU A CA 1
ATOM 866 C C . GLU A 1 112 ? 9.977 -27.859 -2.482 1 91.62 112 GLU A C 1
ATOM 868 O O . GLU A 1 112 ? 10.086 -28.281 -1.329 1 91.62 112 GLU A O 1
ATOM 873 N N . GLY A 1 113 ? 10.023 -26.578 -2.789 1 88.06 113 GLY A N 1
ATOM 874 C CA . GLY A 1 113 ? 10.086 -25.516 -1.793 1 88.06 113 GLY A CA 1
ATOM 875 C C . GLY A 1 113 ? 11.438 -25.422 -1.105 1 88.06 113 GLY A C 1
ATOM 876 O O . GLY A 1 113 ? 12.414 -26.031 -1.553 1 88.06 113 GLY A O 1
ATOM 877 N N . ASN A 1 114 ? 11.523 -24.375 -0.27 1 85 114 ASN A N 1
ATOM 878 C CA . ASN A 1 114 ? 12.703 -24.156 0.561 1 85 114 ASN A CA 1
ATOM 879 C C . ASN A 1 114 ? 12.414 -24.469 2.029 1 85 114 ASN A C 1
ATOM 881 O O . ASN A 1 114 ? 13.086 -23.938 2.918 1 85 114 ASN A O 1
ATOM 885 N N . HIS A 1 115 ? 11.32 -25.266 2.322 1 75.44 115 HIS A N 1
ATOM 886 C CA . HIS A 1 115 ? 10.898 -25.516 3.699 1 75.44 115 HIS A CA 1
ATOM 887 C C . HIS A 1 115 ? 11.805 -26.531 4.383 1 75.44 115 HIS A C 1
ATOM 889 O O . HIS A 1 115 ? 12.422 -27.359 3.721 1 75.44 115 HIS A O 1
ATOM 895 N N . MET B 1 1 ? -5.387 36 17.969 1 45.12 1 MET B N 1
ATOM 896 C CA . MET B 1 1 ? -4.363 35.812 16.938 1 45.12 1 MET B CA 1
ATOM 897 C C . MET B 1 1 ? -4.367 34.375 16.438 1 45.12 1 MET B C 1
ATOM 899 O O . MET B 1 1 ? -4.176 33.438 17.219 1 45.12 1 MET B O 1
ATOM 903 N N . GLU B 1 2 ? -5.105 34.031 15.461 1 57.03 2 GLU B N 1
ATOM 904 C CA . GLU B 1 2 ? -5.398 32.688 14.969 1 57.03 2 GLU B CA 1
ATOM 905 C C . GLU B 1 2 ? -4.121 31.875 14.773 1 57.03 2 GLU B C 1
ATOM 907 O O . GLU B 1 2 ? -3.186 32.344 14.109 1 57.03 2 GLU B O 1
ATOM 912 N N . LYS B 1 3 ? -3.754 31.172 15.922 1 67.75 3 LYS B N 1
ATOM 913 C CA . LYS B 1 3 ? -2.508 30.422 16.047 1 67.75 3 LYS B CA 1
ATOM 914 C C . LYS B 1 3 ? -2.188 29.656 14.766 1 67.75 3 LYS B C 1
ATOM 916 O O . LYS B 1 3 ? -3.031 28.938 14.242 1 67.75 3 LYS B O 1
ATOM 921 N N . ASP B 1 4 ? -1.38 30.188 13.961 1 88.88 4 ASP B N 1
ATOM 922 C CA . ASP B 1 4 ? -0.799 29.484 12.812 1 88.88 4 ASP B CA 1
ATOM 923 C C . ASP B 1 4 ? -0.521 28.016 13.148 1 88.88 4 ASP B C 1
ATOM 925 O O . ASP B 1 4 ? 0.317 27.719 14 1 88.88 4 ASP B O 1
ATOM 929 N N . ASP B 1 5 ? -1.359 27.141 12.625 1 94.25 5 ASP B N 1
ATOM 930 C CA . ASP B 1 5 ? -1.165 25.719 12.906 1 94.25 5 ASP B CA 1
ATOM 931 C C . ASP B 1 5 ? -0.601 25 11.688 1 94.25 5 ASP B C 1
ATOM 933 O O . ASP B 1 5 ? -0.811 23.797 11.523 1 94.25 5 ASP B O 1
ATOM 937 N N . ASN B 1 6 ? 0.08 25.688 10.82 1 96.75 6 ASN B N 1
ATOM 938 C CA . ASN B 1 6 ? 0.577 25.125 9.57 1 96.75 6 ASN B CA 1
ATOM 939 C C . ASN B 1 6 ? 1.83 24.281 9.797 1 96.75 6 ASN B C 1
ATOM 941 O O . ASN B 1 6 ? 2.6 24.547 10.727 1 96.75 6 ASN B O 1
ATOM 945 N N . PHE B 1 7 ? 1.965 23.281 8.953 1 97.31 7 PHE B N 1
ATOM 946 C CA . PHE B 1 7 ? 3.191 22.5 8.859 1 97.31 7 PHE B CA 1
ATOM 947 C C . PHE B 1 7 ? 3.426 22.031 7.426 1 97.31 7 PHE B C 1
ATOM 949 O O . PHE B 1 7 ? 2.547 22.172 6.574 1 97.31 7 PHE B O 1
ATOM 956 N N . GLN B 1 8 ? 4.66 21.516 7.188 1 98.12 8 GLN B N 1
ATOM 957 C CA . GLN B 1 8 ? 4.98 21.141 5.816 1 98.12 8 GLN B CA 1
ATOM 958 C C . GLN B 1 8 ? 5.477 19.703 5.742 1 98.12 8 GLN B C 1
ATOM 960 O O . GLN B 1 8 ? 6.137 19.219 6.664 1 98.12 8 GLN B O 1
ATOM 965 N N . LEU B 1 9 ? 5.09 19.078 4.672 1 98.5 9 LEU B N 1
ATOM 966 C CA . LEU B 1 9 ? 5.574 17.75 4.312 1 98.5 9 LEU B CA 1
ATOM 967 C C . LEU B 1 9 ? 6.172 17.75 2.908 1 98.5 9 LEU B C 1
ATOM 969 O O . LEU B 1 9 ? 5.672 18.438 2.016 1 98.5 9 LEU B O 1
ATOM 973 N N . TYR B 1 10 ? 7.18 16.906 2.729 1 98.62 10 TYR B N 1
ATOM 974 C CA . TYR B 1 10 ? 7.613 16.625 1.365 1 98.62 10 TYR B CA 1
ATOM 975 C C . TYR B 1 10 ? 6.594 15.75 0.642 1 98.62 10 TYR B C 1
ATOM 977 O O . TYR B 1 10 ? 6.078 14.789 1.21 1 98.62 10 TYR B O 1
ATOM 985 N N . ASP B 1 11 ? 6.32 16.094 -0.625 1 98.81 11 ASP B N 1
ATOM 986 C CA . ASP B 1 11 ? 5.793 15.078 -1.527 1 98.81 11 ASP B CA 1
ATOM 987 C C . ASP B 1 11 ? 6.863 14.047 -1.874 1 98.81 11 ASP B C 1
ATOM 989 O O . ASP B 1 11 ? 8.055 14.359 -1.888 1 98.81 11 ASP B O 1
ATOM 993 N N . LEU B 1 12 ? 6.359 12.844 -2.164 1 98.88 12 LEU B N 1
ATOM 994 C CA . LEU B 1 12 ? 7.309 11.805 -2.551 1 98.88 12 LEU B CA 1
ATOM 995 C C . LEU B 1 12 ? 6.98 11.258 -3.938 1 98.88 12 LEU B C 1
ATOM 997 O O . LEU B 1 12 ? 5.812 11.18 -4.32 1 98.88 12 LEU B O 1
ATOM 1001 N N . ARG B 1 13 ? 7.996 10.969 -4.656 1 98.81 13 ARG B N 1
ATOM 1002 C CA . ARG B 1 13 ? 7.957 10.078 -5.812 1 98.81 13 ARG B CA 1
ATOM 1003 C C . ARG B 1 13 ? 8.758 8.812 -5.547 1 98.81 13 ARG B C 1
ATOM 1005 O O . ARG B 1 13 ? 9.922 8.875 -5.148 1 98.81 13 ARG B O 1
ATOM 1012 N N . VAL B 1 14 ? 8.117 7.668 -5.711 1 98.88 14 VAL B N 1
ATOM 1013 C CA . VAL B 1 14 ? 8.797 6.391 -5.523 1 98.88 14 VAL B CA 1
ATOM 1014 C C . VAL B 1 14 ? 8.914 5.664 -6.863 1 98.88 14 VAL B C 1
ATOM 1016 O O . VAL B 1 14 ? 7.902 5.32 -7.477 1 98.88 14 VAL B O 1
ATOM 1019 N N . GLU B 1 15 ? 10.133 5.379 -7.23 1 98.75 15 GLU B N 1
ATOM 1020 C CA . GLU B 1 15 ? 10.391 4.801 -8.547 1 98.75 15 GLU B CA 1
ATOM 1021 C C . GLU B 1 15 ? 10.898 3.363 -8.43 1 98.75 15 GLU B C 1
ATOM 1023 O O . GLU B 1 15 ? 11.703 3.055 -7.547 1 98.75 15 GLU B O 1
ATOM 1028 N N . VAL B 1 16 ? 10.43 2.598 -9.383 1 98.56 16 VAL B N 1
ATOM 1029 C CA . VAL B 1 16 ? 10.938 1.231 -9.477 1 98.56 16 VAL B CA 1
ATOM 1030 C C . VAL B 1 16 ? 12.266 1.221 -10.219 1 98.56 16 VAL B C 1
ATOM 1032 O O . VAL B 1 16 ? 12.414 1.888 -11.25 1 98.56 16 VAL B O 1
ATOM 1035 N N . VAL B 1 17 ? 13.156 0.506 -9.617 1 98.19 17 VAL B N 1
ATOM 1036 C CA . VAL B 1 17 ? 14.453 0.275 -10.242 1 98.19 17 VAL B CA 1
ATOM 1037 C C . VAL B 1 17 ? 14.602 -1.202 -10.594 1 98.19 17 VAL B C 1
ATOM 1039 O O . VAL B 1 17 ? 14.508 -2.07 -9.727 1 98.19 17 VAL B O 1
ATOM 1042 N N . CYS B 1 18 ? 14.812 -1.464 -11.867 1 98.12 18 CYS B N 1
ATOM 1043 C CA . CYS B 1 18 ? 15.055 -2.816 -12.352 1 98.12 18 CYS B CA 1
ATOM 1044 C C . CYS B 1 18 ? 16.469 -2.955 -12.898 1 98.12 18 CYS B C 1
ATOM 1046 O O . CYS B 1 18 ? 16.766 -2.463 -13.992 1 98.12 18 CYS B O 1
ATOM 1048 N N . PRO B 1 19 ? 17.234 -3.568 -12.148 1 96.44 19 PRO B N 1
ATOM 1049 C CA . PRO B 1 19 ? 18.609 -3.717 -12.664 1 96.44 19 PRO B CA 1
ATOM 1050 C C . PRO B 1 19 ? 18.656 -4.434 -14.008 1 96.44 19 PRO B C 1
ATOM 1052 O O . PRO B 1 19 ? 17.953 -5.438 -14.203 1 96.44 19 PRO B O 1
ATOM 1055 N N . PRO B 1 20 ? 19.516 -3.922 -14.938 1 95.31 20 PRO B N 1
ATOM 1056 C CA . PRO B 1 20 ? 19.578 -4.535 -16.266 1 95.31 20 PRO B CA 1
ATOM 1057 C C . PRO B 1 20 ? 20 -6.004 -16.219 1 95.31 20 PRO B C 1
ATOM 1059 O O . PRO B 1 20 ? 20.891 -6.375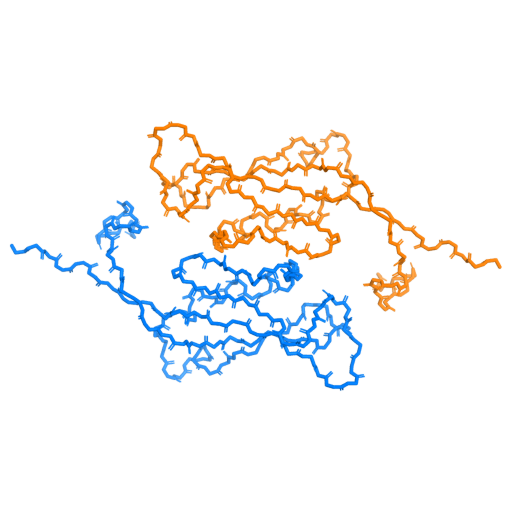 -15.461 1 95.31 20 PRO B O 1
ATOM 1062 N N . GLY B 1 21 ? 19.312 -6.852 -16.969 1 94.62 21 GLY B N 1
ATOM 1063 C CA . GLY B 1 21 ? 19.672 -8.25 -17.125 1 94.62 21 GLY B CA 1
ATOM 1064 C C . GLY B 1 21 ? 19.094 -9.141 -16.047 1 94.62 21 GLY B C 1
ATOM 1065 O O . GLY B 1 21 ? 19.266 -10.359 -16.078 1 94.62 21 GLY B O 1
ATOM 1066 N N . GLU B 1 22 ? 18.547 -8.602 -15.062 1 95.12 22 GLU B N 1
ATOM 1067 C CA . GLU B 1 22 ? 18 -9.375 -13.961 1 95.12 22 GLU B CA 1
ATOM 1068 C C . GLU B 1 22 ? 16.547 -9.758 -14.227 1 95.12 22 GLU B C 1
ATOM 1070 O O . GLU B 1 22 ? 15.789 -8.984 -14.812 1 95.12 22 GLU B O 1
ATOM 1075 N N . ARG B 1 23 ? 16.156 -10.953 -13.781 1 93.44 23 ARG B N 1
ATOM 1076 C CA . ARG B 1 23 ? 14.766 -11.375 -13.852 1 93.44 23 ARG B CA 1
ATOM 1077 C C . ARG B 1 23 ? 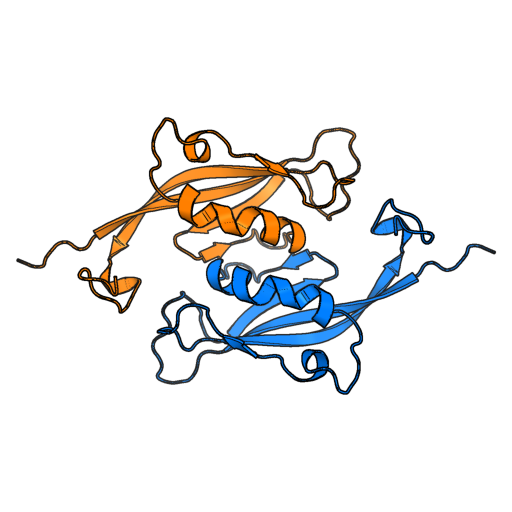13.93 -10.695 -12.773 1 93.44 23 ARG B C 1
ATOM 1079 O O . ARG B 1 23 ? 14.211 -10.836 -11.578 1 93.44 23 ARG B O 1
ATOM 1086 N N . ILE B 1 24 ? 12.938 -9.992 -13.172 1 96.44 24 ILE B N 1
ATOM 1087 C CA . ILE B 1 24 ? 12.016 -9.328 -12.266 1 96.44 24 ILE B CA 1
ATOM 1088 C C . ILE B 1 24 ? 10.766 -10.188 -12.078 1 96.44 24 ILE B C 1
ATOM 1090 O O . ILE B 1 24 ? 10.062 -10.492 -13.039 1 96.44 24 ILE B O 1
ATOM 1094 N N . ILE B 1 25 ? 10.508 -10.5 -10.875 1 95.31 25 ILE B N 1
ATOM 1095 C CA . ILE B 1 25 ? 9.5 -11.516 -10.578 1 95.31 25 ILE B CA 1
ATOM 1096 C C . ILE B 1 25 ? 8.219 -10.836 -10.094 1 95.31 25 ILE B C 1
ATOM 1098 O O . ILE B 1 25 ? 7.113 -11.336 -10.328 1 95.31 25 ILE B O 1
ATOM 1102 N N . CYS B 1 26 ? 8.312 -9.695 -9.555 1 96.81 26 CYS B N 1
ATOM 1103 C CA . CYS B 1 26 ? 7.184 -9.102 -8.844 1 96.81 26 CYS B CA 1
ATOM 1104 C C . CYS B 1 26 ? 6.297 -8.305 -9.789 1 96.81 26 CYS B C 1
ATOM 1106 O O . CYS B 1 26 ? 5.418 -7.566 -9.352 1 96.81 26 CYS B O 1
ATOM 1108 N N . GLY B 1 27 ? 6.543 -8.344 -11.031 1 96 27 GLY B N 1
ATOM 1109 C CA . GLY B 1 27 ? 5.707 -7.656 -12.008 1 96 27 GLY B CA 1
ATOM 1110 C C . GLY B 1 27 ? 6.152 -6.23 -12.273 1 96 27 GLY B C 1
ATOM 1111 O O . GLY B 1 27 ? 5.582 -5.551 -13.125 1 96 27 GLY B O 1
ATOM 1112 N N . ALA B 1 28 ? 7.215 -5.82 -11.578 1 97.06 28 ALA B N 1
ATOM 1113 C CA . ALA B 1 28 ? 7.723 -4.461 -11.75 1 97.06 28 ALA B CA 1
ATOM 1114 C C . ALA B 1 28 ? 8.336 -4.27 -13.133 1 97.06 28 ALA B C 1
ATOM 1116 O O . ALA B 1 28 ? 8.969 -5.18 -13.672 1 97.06 28 ALA B O 1
ATOM 1117 N N . LYS B 1 29 ? 8.109 -3.098 -13.672 1 96.69 29 LYS B N 1
ATOM 1118 C CA . LYS B 1 29 ? 8.781 -2.648 -14.891 1 96.69 29 LYS B CA 1
ATOM 1119 C C . LYS B 1 29 ? 9.57 -1.371 -14.641 1 96.69 29 LYS B C 1
ATOM 1121 O O . LYS B 1 29 ? 9.156 -0.518 -13.852 1 96.69 29 LYS B O 1
ATOM 1126 N N . GLU B 1 30 ? 10.672 -1.306 -15.398 1 95.5 30 GLU B N 1
ATOM 1127 C CA . GLU B 1 30 ? 11.453 -0.076 -15.305 1 95.5 30 GLU B CA 1
ATOM 1128 C C . GLU B 1 30 ? 10.594 1.148 -15.594 1 95.5 30 GLU B C 1
ATOM 1130 O O . GLU B 1 30 ? 9.836 1.164 -16.578 1 95.5 30 GLU B O 1
ATOM 1135 N N . GLY B 1 31 ? 10.719 2.166 -14.758 1 94.62 31 GLY B N 1
ATOM 1136 C CA . GLY B 1 31 ? 9.953 3.385 -14.961 1 94.62 31 GLY B CA 1
ATOM 1137 C C . GLY B 1 31 ? 8.68 3.439 -14.141 1 94.62 31 GLY B C 1
ATOM 1138 O O . GLY B 1 31 ? 8.094 4.508 -13.969 1 94.62 31 GLY B O 1
ATOM 1139 N N . ASP B 1 32 ? 8.141 2.273 -13.789 1 98.5 32 ASP B N 1
ATOM 1140 C CA . ASP B 1 32 ? 7 2.295 -12.883 1 98.5 32 ASP B CA 1
ATOM 1141 C C . ASP B 1 32 ? 7.273 3.197 -11.68 1 98.5 32 ASP B C 1
ATOM 1143 O O . ASP B 1 32 ? 8.422 3.336 -11.25 1 98.5 32 ASP B O 1
ATOM 1147 N N . HIS B 1 33 ? 6.184 3.857 -11.203 1 98.88 33 HIS B N 1
ATOM 1148 C CA . HIS B 1 33 ? 6.324 4.711 -10.031 1 98.88 33 HIS B CA 1
ATOM 1149 C C . HIS B 1 33 ? 4.969 5.016 -9.398 1 98.88 33 HIS B C 1
ATOM 1151 O O . HIS B 1 33 ? 3.928 4.691 -9.977 1 98.88 33 HIS B O 1
ATOM 1157 N N . PHE B 1 34 ? 4.984 5.555 -8.219 1 98.88 34 PHE B N 1
ATOM 1158 C CA . PHE B 1 34 ? 3.824 6.188 -7.609 1 98.88 34 PHE B CA 1
ATOM 1159 C C . PHE B 1 34 ? 4.227 7.453 -6.863 1 98.88 34 PHE B C 1
ATOM 1161 O O . PHE B 1 34 ? 5.418 7.695 -6.641 1 98.88 34 PHE B O 1
ATOM 1168 N N . THR B 1 35 ? 3.232 8.281 -6.586 1 98.88 35 THR B N 1
ATOM 1169 C CA . THR B 1 35 ? 3.488 9.508 -5.844 1 98.88 35 THR B CA 1
ATOM 1170 C C . THR B 1 35 ? 2.668 9.547 -4.559 1 98.88 35 THR B C 1
ATOM 1172 O O . THR B 1 35 ? 1.67 8.828 -4.434 1 98.88 35 THR B O 1
ATOM 1175 N N . VAL B 1 36 ? 3.209 10.328 -3.627 1 98.81 36 VAL B N 1
ATOM 1176 C CA . VAL B 1 36 ? 2.543 10.508 -2.342 1 98.81 36 VAL B CA 1
ATOM 1177 C C . VAL B 1 36 ? 2.418 12 -2.029 1 98.81 36 VAL B C 1
ATOM 1179 O O . VAL B 1 36 ? 3.416 12.727 -2.016 1 98.81 36 VAL B O 1
ATOM 1182 N N . GLN B 1 37 ? 1.24 12.469 -1.864 1 98.44 37 GLN B N 1
ATOM 1183 C CA . GLN B 1 37 ? 0.895 13.812 -1.415 1 98.44 37 GLN B CA 1
ATOM 1184 C C . GLN B 1 37 ? 0.082 13.773 -0.125 1 98.44 37 GLN B C 1
ATOM 1186 O O . GLN B 1 37 ? -1.076 13.352 -0.128 1 98.44 37 GLN B O 1
ATOM 1191 N N . GLY B 1 38 ? 0.73 14.344 0.96 1 97.62 38 GLY B N 1
ATOM 1192 C CA . GLY B 1 38 ? 0.116 14.016 2.236 1 97.62 38 GLY B CA 1
ATOM 1193 C C . GLY B 1 38 ? 0.015 12.516 2.479 1 97.62 38 GLY B C 1
ATOM 1194 O O . GLY B 1 38 ? 1.012 11.797 2.383 1 97.62 38 GLY B O 1
ATOM 1195 N N . GLU B 1 39 ? -1.136 12.023 2.752 1 98.19 39 GLU B N 1
ATOM 1196 C CA . GLU B 1 39 ? -1.25 10.586 2.971 1 98.19 39 GLU B CA 1
ATOM 1197 C C . GLU B 1 39 ? -1.76 9.875 1.72 1 98.19 39 GLU B C 1
AT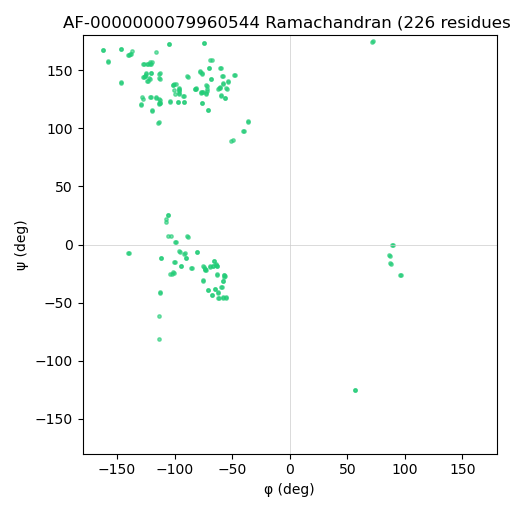OM 1199 O O . GLU B 1 39 ? -1.968 8.664 1.73 1 98.19 39 GLU B O 1
ATOM 1204 N N . MET B 1 40 ? -1.985 10.609 0.624 1 98.56 40 MET B N 1
ATOM 1205 C CA . MET B 1 40 ? -2.631 10.047 -0.56 1 98.56 40 MET B CA 1
ATOM 1206 C C . MET B 1 40 ? -1.594 9.508 -1.54 1 98.56 40 MET B C 1
ATOM 1208 O O . MET B 1 40 ? -0.713 10.25 -1.987 1 98.56 40 MET B O 1
ATOM 1212 N N . LEU B 1 41 ? -1.727 8.234 -1.859 1 98.81 41 LEU B N 1
ATOM 1213 C CA . LEU B 1 41 ? -0.901 7.555 -2.854 1 98.81 41 LEU B CA 1
ATOM 1214 C C . LEU B 1 41 ? -1.604 7.512 -4.207 1 98.81 41 LEU B C 1
ATOM 1216 O O . LEU B 1 41 ? -2.791 7.191 -4.285 1 98.81 41 LEU B O 1
ATOM 1220 N N . TYR B 1 42 ? -0.867 7.84 -5.273 1 98.81 42 TYR B N 1
ATOM 1221 C CA . TYR B 1 42 ? -1.407 7.836 -6.629 1 98.81 42 TYR B CA 1
ATOM 1222 C C . TYR B 1 42 ? -0.557 6.973 -7.555 1 98.81 42 TYR B C 1
ATOM 1224 O O . TYR B 1 42 ? 0.67 6.945 -7.434 1 98.81 42 TYR B O 1
ATOM 1232 N N . LEU B 1 43 ? -1.242 6.316 -8.484 1 98.75 43 LEU B N 1
ATOM 1233 C CA . LEU B 1 43 ? -0.594 5.613 -9.578 1 98.75 43 LEU B CA 1
ATOM 1234 C C . LEU B 1 43 ? -0.907 6.281 -10.914 1 98.75 43 LEU B C 1
ATOM 1236 O O . LEU B 1 43 ? -2 6.82 -11.102 1 98.75 43 LEU B O 1
ATOM 1240 N N . PRO B 1 44 ? 0.075 6.215 -11.82 1 98.38 44 PRO B N 1
ATOM 1241 C CA . PRO B 1 44 ? -0.282 6.609 -13.18 1 98.38 44 PRO B CA 1
ATOM 1242 C C . PRO B 1 44 ? -1.397 5.75 -13.773 1 98.38 44 PRO B C 1
ATOM 1244 O O . PRO B 1 44 ? -1.536 4.578 -13.414 1 98.38 44 PRO B O 1
ATOM 1247 N N . PRO B 1 45 ? -2.191 6.375 -14.727 1 97.94 45 PRO B N 1
ATOM 1248 C CA . PRO B 1 45 ? -3.279 5.598 -15.32 1 97.94 45 PRO B CA 1
ATOM 1249 C C . PRO B 1 45 ? -2.797 4.301 -15.961 1 97.94 45 PRO B C 1
ATOM 1251 O O . PRO B 1 45 ? -1.866 4.312 -16.781 1 97.94 45 PRO B O 1
ATOM 1254 N N . GLY B 1 46 ? -3.383 3.186 -15.562 1 97 46 GLY B N 1
ATOM 1255 C CA . GLY B 1 46 ? -3.129 1.888 -16.172 1 97 46 GLY B CA 1
ATOM 1256 C C . GLY B 1 46 ? -1.951 1.161 -15.547 1 97 46 GLY B C 1
ATOM 1257 O O . GLY B 1 46 ? -1.724 -0.018 -15.828 1 97 46 GLY B O 1
ATOM 1258 N N . GLN B 1 47 ? -1.165 1.876 -14.844 1 98.56 47 GLN B N 1
ATOM 1259 C CA . GLN B 1 47 ? -0.011 1.264 -14.195 1 98.56 47 GLN B CA 1
ATOM 1260 C C . GLN B 1 47 ? -0.411 0.583 -12.891 1 98.56 47 GLN B C 1
ATOM 1262 O O . GLN B 1 47 ? -1.186 1.138 -12.109 1 98.56 47 GLN B O 1
ATOM 1267 N N . GLY B 1 48 ? 0.083 -0.667 -12.672 1 98.44 48 GLY B N 1
ATOM 1268 C CA . GLY B 1 48 ? -0.044 -1.343 -11.391 1 98.44 48 GLY B CA 1
ATOM 1269 C C . GLY B 1 48 ? 1.249 -1.364 -10.594 1 98.44 48 GLY B C 1
ATOM 1270 O O . GLY B 1 48 ? 2.299 -0.96 -11.094 1 98.44 48 GLY B O 1
ATOM 1271 N N . ILE B 1 49 ? 1.112 -1.837 -9.344 1 98.69 49 ILE B N 1
ATOM 1272 C CA . ILE B 1 49 ? 2.275 -2 -8.477 1 98.69 49 ILE B CA 1
ATOM 1273 C C . ILE B 1 49 ? 2.076 -3.211 -7.566 1 98.69 49 ILE B C 1
ATOM 1275 O O . ILE B 1 49 ? 0.962 -3.477 -7.109 1 98.69 49 ILE B O 1
ATOM 1279 N N . SER B 1 50 ? 3.166 -3.949 -7.383 1 98.56 50 SER B N 1
ATOM 1280 C CA . SER B 1 50 ? 3.094 -5.094 -6.477 1 98.56 50 SER B CA 1
ATOM 1281 C C . SER B 1 50 ? 2.717 -4.656 -5.066 1 98.56 50 SER B C 1
ATOM 1283 O O . SER B 1 50 ? 3.375 -3.797 -4.48 1 98.56 50 SER B O 1
ATOM 1285 N N . PHE B 1 51 ? 1.663 -5.355 -4.547 1 98.56 51 PHE B N 1
ATOM 1286 C CA . PHE B 1 51 ? 1.312 -4.953 -3.191 1 98.56 51 PHE B CA 1
ATOM 1287 C C . PHE B 1 51 ? 2.32 -5.496 -2.188 1 98.56 51 PHE B C 1
ATOM 1289 O O . PHE B 1 51 ? 2.414 -5 -1.062 1 98.56 51 PHE B O 1
ATOM 1296 N N . TYR B 1 52 ? 3.131 -6.531 -2.553 1 98.44 52 TYR B N 1
ATOM 1297 C CA . TYR B 1 52 ? 4.23 -6.961 -1.694 1 98.44 52 TYR B CA 1
ATOM 1298 C C . TYR B 1 52 ? 5.316 -5.895 -1.628 1 98.44 52 TYR B C 1
ATOM 1300 O O . TYR B 1 52 ? 5.836 -5.594 -0.55 1 98.44 52 TYR B O 1
ATOM 1308 N N . SER B 1 53 ? 5.652 -5.32 -2.791 1 98.38 53 SER B N 1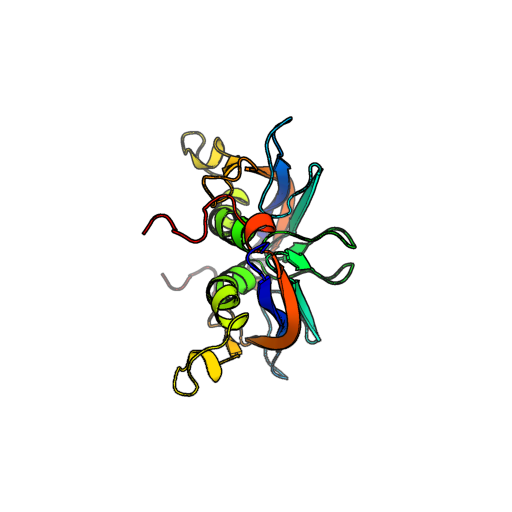
ATOM 1309 C CA . SER B 1 53 ? 6.621 -4.227 -2.824 1 98.38 53 SER B CA 1
ATOM 1310 C C . SER B 1 53 ? 6.117 -3.016 -2.047 1 98.38 53 SER B C 1
ATOM 1312 O O . SER B 1 53 ? 6.883 -2.365 -1.334 1 98.38 53 SER B O 1
ATOM 1314 N N . LEU B 1 54 ? 4.832 -2.719 -2.199 1 98.56 54 LEU B N 1
ATOM 1315 C CA . LEU B 1 54 ? 4.246 -1.631 -1.426 1 98.56 54 LEU B CA 1
ATOM 1316 C C . LEU B 1 54 ? 4.406 -1.879 0.07 1 98.56 54 LEU B C 1
ATOM 1318 O O . LEU B 1 54 ? 4.801 -0.978 0.813 1 98.56 54 LEU B O 1
ATOM 1322 N N . SER B 1 55 ? 4.113 -3.092 0.46 1 98.31 55 SER B N 1
ATOM 1323 C CA . SER B 1 55 ? 4.199 -3.428 1.878 1 98.31 55 SER B CA 1
ATOM 1324 C C . SER B 1 55 ? 5.602 -3.178 2.422 1 98.31 55 SER B C 1
ATOM 1326 O O . SER B 1 55 ? 5.766 -2.836 3.594 1 98.31 55 SER B O 1
ATOM 1328 N N . ALA B 1 56 ? 6.602 -3.334 1.636 1 98.12 56 ALA B N 1
ATOM 1329 C CA . ALA B 1 56 ? 7.988 -3.172 2.061 1 98.12 56 ALA B CA 1
ATOM 1330 C C . ALA B 1 56 ? 8.344 -1.695 2.219 1 98.12 56 ALA B C 1
ATOM 1332 O O . ALA B 1 56 ? 9.141 -1.332 3.092 1 98.12 56 ALA B O 1
ATOM 1333 N N . VAL B 1 57 ? 7.738 -0.823 1.439 1 98.69 57 VAL B N 1
ATOM 1334 C CA . VAL B 1 57 ? 8.203 0.559 1.394 1 98.69 57 VAL B CA 1
ATOM 1335 C C . VAL B 1 57 ? 7.301 1.438 2.256 1 98.69 57 VAL B C 1
ATOM 1337 O O . VAL B 1 57 ? 7.742 2.457 2.791 1 98.69 57 VAL B O 1
ATOM 1340 N N . LEU B 1 58 ? 6.078 1.06 2.496 1 98.62 58 LEU B N 1
ATOM 1341 C CA . LEU B 1 58 ? 5.066 1.906 3.119 1 98.62 58 LEU B CA 1
ATOM 1342 C C . LEU B 1 58 ? 5.516 2.359 4.504 1 98.62 58 LEU B C 1
ATOM 1344 O O . LEU B 1 58 ? 5.348 3.527 4.863 1 98.62 58 LEU B O 1
ATOM 1348 N N . PRO B 1 59 ? 6.246 1.482 5.297 1 98.19 59 PRO B N 1
ATOM 1349 C CA . PRO B 1 59 ? 6.613 1.88 6.66 1 98.19 59 PRO B CA 1
ATOM 1350 C C . PRO B 1 59 ? 7.594 3.053 6.688 1 98.19 59 PRO B C 1
ATOM 1352 O O . PRO B 1 59 ? 7.766 3.693 7.727 1 98.19 59 PRO B O 1
ATOM 1355 N N . LEU B 1 60 ? 8.164 3.348 5.625 1 98.62 60 LEU B N 1
ATOM 1356 C CA . LEU B 1 60 ? 9.234 4.344 5.602 1 98.62 60 LEU B CA 1
ATOM 1357 C C . LEU B 1 60 ? 8.703 5.691 5.125 1 98.62 60 LEU B C 1
ATOM 1359 O O . LEU B 1 60 ? 9.359 6.723 5.32 1 98.62 60 LEU B O 1
ATOM 1363 N N . LEU B 1 61 ? 7.543 5.754 4.539 1 98.75 61 LEU B N 1
ATOM 1364 C CA . LEU B 1 61 ? 7.113 6.91 3.764 1 98.75 61 LEU B CA 1
ATOM 1365 C C . LEU B 1 61 ? 6.824 8.102 4.676 1 98.75 61 LEU B C 1
ATOM 1367 O O . LEU B 1 61 ? 7.211 9.227 4.371 1 98.75 61 LEU B O 1
ATOM 1371 N N . ALA B 1 62 ? 6.227 7.801 5.832 1 98.44 62 ALA B N 1
ATOM 1372 C CA . ALA B 1 62 ? 5.914 8.906 6.738 1 98.44 62 ALA B CA 1
ATOM 1373 C C . ALA B 1 62 ? 7.18 9.625 7.188 1 98.44 62 ALA B C 1
ATOM 1375 O O . ALA B 1 62 ? 7.23 10.859 7.195 1 98.44 62 ALA B O 1
ATOM 1376 N N . ALA B 1 63 ? 8.164 8.875 7.559 1 98.5 63 ALA B N 1
ATOM 1377 C CA . ALA B 1 63 ? 9.43 9.469 7.973 1 98.5 63 ALA B CA 1
ATOM 1378 C C . ALA B 1 63 ? 10.109 10.195 6.812 1 98.5 63 ALA B C 1
ATOM 1380 O O . ALA B 1 63 ? 10.664 11.273 6.988 1 98.5 63 ALA B O 1
ATOM 1381 N N . LYS B 1 64 ? 10.016 9.617 5.617 1 98.75 64 LYS B N 1
ATOM 1382 C CA . LYS B 1 64 ? 10.672 10.188 4.441 1 98.75 64 LYS B CA 1
ATOM 1383 C C . LYS B 1 64 ? 10 11.492 4.02 1 98.75 64 LYS B C 1
ATOM 1385 O O . LYS B 1 64 ? 10.586 12.281 3.271 1 98.75 64 LYS B O 1
ATOM 1390 N N . GLN B 1 65 ? 8.773 11.742 4.449 1 98.75 65 GLN B N 1
ATOM 1391 C CA . GLN B 1 65 ? 8.07 12.977 4.129 1 98.75 65 GLN B CA 1
ATOM 1392 C C . GLN B 1 65 ? 8.516 14.117 5.043 1 98.75 65 GLN B C 1
ATOM 1394 O O . GLN B 1 65 ? 8.172 15.281 4.805 1 98.75 65 GLN B O 1
ATOM 1399 N N . ARG B 1 66 ? 9.32 13.867 6.031 1 98.44 66 ARG B N 1
ATOM 1400 C CA . ARG B 1 66 ? 9.664 14.828 7.074 1 98.44 66 ARG B CA 1
ATOM 1401 C C . ARG B 1 66 ? 11.172 15.031 7.156 1 98.44 66 ARG B C 1
ATOM 1403 O O . ARG B 1 66 ? 11.945 14.156 6.758 1 98.44 66 ARG B O 1
ATOM 1410 N N . PRO B 1 67 ? 11.57 16.266 7.691 1 96.69 67 PRO B N 1
ATOM 1411 C CA . PRO B 1 67 ? 13 16.406 7.957 1 96.69 67 PRO B CA 1
ATOM 1412 C C . PRO B 1 67 ? 13.508 15.398 8.984 1 96.69 67 PRO B C 1
ATOM 1414 O O . PRO B 1 67 ? 12.812 15.102 9.961 1 96.69 67 PRO B O 1
ATOM 1417 N N . THR B 1 68 ? 14.633 14.82 8.633 1 96.75 68 THR B N 1
ATOM 1418 C CA . THR B 1 68 ? 15.32 13.922 9.555 1 96.75 68 THR B CA 1
ATOM 1419 C C . THR B 1 68 ? 16.734 14.422 9.836 1 96.75 68 THR B C 1
ATOM 1421 O O . THR B 1 68 ? 17.266 15.258 9.094 1 96.75 68 THR B O 1
ATOM 1424 N N . HIS B 1 69 ? 17.266 14.016 10.922 1 97.69 69 HIS B N 1
ATOM 1425 C CA . HIS B 1 69 ? 18.625 14.43 11.25 1 97.69 69 HIS B CA 1
ATOM 1426 C C . HIS B 1 69 ? 19.609 14.016 10.164 1 97.69 69 HIS B C 1
ATOM 1428 O O . HIS B 1 69 ? 19.5 12.914 9.625 1 97.69 69 HIS B O 1
ATOM 1434 N N . LYS B 1 70 ? 20.562 14.836 9.953 1 96.56 70 LYS B N 1
ATOM 1435 C CA . LYS B 1 70 ? 21.5 14.609 8.859 1 96.56 70 LYS B CA 1
ATOM 1436 C C . LYS B 1 70 ? 22.297 13.32 9.07 1 96.56 70 LYS B C 1
ATOM 1438 O O . LYS B 1 70 ? 22.75 12.703 8.102 1 96.56 70 LYS B O 1
ATOM 1443 N N . HIS B 1 71 ? 22.469 12.867 10.32 1 97.94 71 HIS B N 1
ATOM 1444 C CA . HIS B 1 71 ? 23.25 11.672 10.609 1 97.94 71 HIS B CA 1
ATOM 1445 C C . HIS B 1 71 ? 22.359 10.445 10.727 1 97.94 71 HIS B C 1
ATOM 1447 O O . HIS B 1 71 ? 22.844 9.336 10.953 1 97.94 71 HIS B O 1
ATOM 1453 N N . ASP B 1 72 ? 21.141 10.641 10.688 1 97.44 72 ASP B N 1
ATOM 1454 C CA . ASP B 1 72 ? 20.188 9.539 10.641 1 97.44 72 ASP B CA 1
ATOM 1455 C C . ASP B 1 72 ? 20.203 8.836 9.289 1 97.44 72 ASP B C 1
ATOM 1457 O O . ASP B 1 72 ? 20.109 9.492 8.242 1 97.44 72 ASP B O 1
ATOM 1461 N N . TRP B 1 73 ? 20.266 7.477 9.328 1 97.5 73 TRP B N 1
ATOM 1462 C CA . TRP B 1 73 ? 20.266 6.719 8.086 1 97.5 73 TRP B CA 1
ATOM 1463 C C . TRP B 1 73 ? 19.031 7.062 7.242 1 97.5 73 TRP B C 1
ATOM 1465 O O . TRP B 1 73 ? 19.078 6.988 6.012 1 97.5 73 TRP B O 1
ATOM 1475 N N . MET B 1 74 ? 17.922 7.484 7.867 1 97.38 74 MET B N 1
ATOM 1476 C CA . MET B 1 74 ? 16.672 7.887 7.223 1 97.38 74 MET B CA 1
ATOM 1477 C C . MET B 1 74 ? 16.906 9.016 6.23 1 97.38 74 MET B C 1
ATOM 1479 O O . MET B 1 74 ? 16.172 9.164 5.258 1 97.38 74 MET B O 1
ATOM 1483 N N . SER B 1 75 ? 17.859 9.789 6.379 1 96.81 75 SER B N 1
ATOM 1484 C CA . SER B 1 75 ? 18.156 10.922 5.512 1 96.81 75 SER B CA 1
ATOM 1485 C C . SER B 1 75 ? 18.984 10.492 4.305 1 96.81 75 SER B C 1
ATOM 1487 O O . SER B 1 75 ? 18.953 11.148 3.26 1 96.81 75 SER B O 1
ATOM 1489 N N . THR B 1 76 ? 19.641 9.344 4.414 1 97.31 76 THR B N 1
ATOM 1490 C CA . THR B 1 76 ? 20.594 8.992 3.355 1 97.31 76 THR B CA 1
ATOM 1491 C C . THR B 1 76 ? 20.094 7.785 2.564 1 97.31 76 THR B C 1
ATOM 1493 O O . THR B 1 76 ? 20.219 7.746 1.339 1 97.31 76 THR B O 1
ATOM 1496 N N . ASP B 1 77 ? 19.547 6.785 3.232 1 97.31 77 ASP B N 1
ATOM 1497 C CA . ASP B 1 77 ? 19.078 5.578 2.559 1 97.31 77 ASP B CA 1
ATOM 1498 C C . ASP B 1 77 ? 17.75 5.812 1.85 1 97.31 77 ASP B C 1
ATOM 1500 O O . ASP B 1 77 ? 16.812 6.348 2.443 1 97.31 77 ASP B O 1
ATOM 1504 N N . ALA B 1 78 ? 17.656 5.387 0.552 1 97.56 78 ALA B N 1
ATOM 1505 C CA . ALA B 1 78 ? 16.438 5.68 -0.189 1 97.56 78 ALA B CA 1
ATOM 1506 C C . ALA B 1 78 ? 16.031 4.496 -1.059 1 97.56 78 ALA B C 1
ATOM 1508 O O . ALA B 1 78 ? 15 4.547 -1.745 1 97.56 78 ALA B O 1
ATOM 1509 N N . LEU B 1 79 ? 16.875 3.477 -1.144 1 98.44 79 LEU B N 1
ATOM 1510 C CA . LEU B 1 79 ? 16.547 2.281 -1.917 1 98.44 79 LEU B CA 1
ATOM 1511 C C . LEU B 1 79 ? 15.969 1.194 -1.021 1 98.44 79 LEU B C 1
ATOM 1513 O O . LEU B 1 79 ? 16.547 0.873 0.024 1 98.44 79 LEU B O 1
ATOM 1517 N N . ILE B 1 80 ? 14.891 0.669 -1.434 1 98.44 80 ILE B N 1
ATOM 1518 C CA . ILE B 1 80 ? 14.219 -0.406 -0.711 1 98.44 80 ILE B CA 1
ATOM 1519 C C . ILE B 1 80 ? 14.094 -1.633 -1.611 1 98.44 80 ILE B C 1
ATOM 1521 O O . ILE B 1 80 ? 13.555 -1.548 -2.717 1 98.44 80 ILE B O 1
ATOM 1525 N N . ALA B 1 81 ? 14.547 -2.725 -1.132 1 98.06 81 ALA B N 1
ATOM 1526 C CA . ALA B 1 81 ? 14.547 -3.947 -1.932 1 98.06 81 ALA B CA 1
ATOM 1527 C C . ALA B 1 81 ? 13.148 -4.551 -2.021 1 98.06 81 ALA B C 1
ATOM 1529 O O . ALA B 1 81 ? 12.359 -4.453 -1.077 1 98.06 81 ALA B O 1
ATOM 1530 N N . CYS B 1 82 ? 12.891 -5.195 -3.182 1 97.88 82 CYS B N 1
ATOM 1531 C CA . CYS B 1 82 ? 11.797 -6.16 -3.201 1 97.88 82 CYS B CA 1
ATOM 1532 C C . CYS B 1 82 ? 11.961 -7.191 -2.094 1 97.88 82 CYS B C 1
ATOM 1534 O O . CYS B 1 82 ? 13.062 -7.676 -1.848 1 97.88 82 CYS B O 1
ATOM 1536 N N . PRO B 1 83 ? 10.844 -7.531 -1.471 1 97.5 83 PRO B N 1
ATOM 1537 C CA . PRO B 1 83 ? 11 -8.477 -0.362 1 97.5 83 PRO B CA 1
ATOM 1538 C C . PRO B 1 83 ? 11.297 -9.898 -0.835 1 97.5 83 PRO B C 1
ATOM 1540 O O . PRO B 1 83 ? 11.672 -10.75 -0.03 1 97.5 83 PRO B O 1
ATOM 1543 N N . ASP B 1 84 ? 10.984 -10.211 -2.035 1 96.5 84 ASP B N 1
ATOM 1544 C CA . ASP B 1 84 ? 11.414 -11.492 -2.59 1 96.5 84 ASP B CA 1
ATOM 1545 C C . ASP B 1 84 ? 12.922 -11.508 -2.84 1 96.5 84 ASP B C 1
ATOM 1547 O O . ASP B 1 84 ? 13.414 -10.789 -3.711 1 96.5 84 ASP B O 1
ATOM 1551 N N . PRO B 1 85 ? 13.664 -12.398 -2.117 1 95.88 85 PRO B N 1
ATOM 1552 C CA . PRO B 1 85 ? 15.117 -12.391 -2.275 1 95.88 85 PRO B CA 1
ATOM 1553 C C . PRO B 1 85 ? 15.562 -12.781 -3.684 1 95.88 85 PRO B C 1
ATOM 1555 O O . PRO B 1 85 ? 16.719 -12.57 -4.051 1 95.88 85 PRO B O 1
ATOM 1558 N N . ASN B 1 86 ? 14.695 -13.375 -4.449 1 95.62 86 ASN B N 1
ATOM 1559 C CA . ASN B 1 86 ? 15.039 -13.797 -5.801 1 95.62 86 ASN B CA 1
ATOM 1560 C C . ASN B 1 86 ? 14.711 -12.719 -6.828 1 95.62 86 ASN B C 1
ATOM 1562 O O . ASN B 1 86 ? 15.016 -12.867 -8.008 1 95.62 86 ASN B O 1
ATOM 1566 N N . CYS B 1 87 ? 14.055 -11.719 -6.359 1 97.12 87 CYS B N 1
ATOM 1567 C CA . CYS B 1 87 ? 13.758 -10.555 -7.191 1 97.12 87 CYS B CA 1
ATOM 1568 C C . CYS B 1 87 ? 14.727 -9.414 -6.91 1 97.12 87 CYS B C 1
ATOM 1570 O O . CYS B 1 87 ? 14.898 -9.016 -5.758 1 97.12 87 CYS B O 1
ATOM 1572 N N . LYS B 1 88 ? 15.352 -8.805 -7.902 1 96.69 88 LYS B N 1
ATOM 1573 C CA . LYS B 1 88 ? 16.406 -7.828 -7.688 1 96.69 88 LYS B CA 1
ATOM 1574 C C . LYS B 1 88 ? 15.906 -6.406 -7.902 1 96.69 88 LYS B C 1
ATOM 1576 O O . LYS B 1 88 ? 16.688 -5.461 -7.953 1 96.69 88 LYS B O 1
ATOM 1581 N N . SER B 1 89 ? 14.578 -6.285 -8.094 1 98.06 89 SER B N 1
ATOM 1582 C CA . SER B 1 89 ? 14.039 -4.938 -8.219 1 98.06 89 SER B CA 1
ATOM 1583 C C . SER B 1 89 ? 14.141 -4.168 -6.906 1 98.06 89 SER B C 1
ATOM 1585 O O . SER B 1 89 ? 14.336 -4.77 -5.844 1 98.06 89 SER B O 1
ATOM 1587 N N . GLN B 1 90 ? 14.102 -2.842 -6.98 1 98.25 90 GLN B N 1
ATOM 1588 C CA . GLN B 1 90 ? 14.109 -1.937 -5.836 1 98.25 90 GLN B CA 1
ATOM 1589 C C . GLN B 1 90 ? 13.133 -0.783 -6.039 1 98.25 90 GLN B C 1
ATOM 1591 O O . GLN B 1 90 ? 12.648 -0.562 -7.148 1 98.25 90 GLN B O 1
ATOM 1596 N N . LEU B 1 91 ? 12.852 -0.15 -4.984 1 98.75 91 LEU B N 1
ATOM 1597 C CA . LEU B 1 91 ? 12.102 1.099 -4.988 1 98.75 91 LEU B CA 1
ATOM 1598 C C . LEU B 1 91 ? 12.945 2.248 -4.461 1 98.75 91 LEU B C 1
ATOM 1600 O O . LEU B 1 91 ? 13.539 2.146 -3.383 1 98.75 91 LEU B O 1
ATOM 1604 N N . LYS B 1 92 ? 13 3.262 -5.23 1 98.75 92 LYS B N 1
ATOM 1605 C CA . LYS B 1 92 ? 13.75 4.449 -4.836 1 98.75 92 LYS B CA 1
ATOM 1606 C C . LYS B 1 92 ? 12.812 5.57 -4.391 1 98.75 92 LYS B C 1
ATOM 1608 O O . LYS B 1 92 ? 11.969 6.027 -5.164 1 98.75 92 LYS B O 1
ATOM 1613 N N . ILE B 1 93 ? 12.984 6.031 -3.205 1 98.81 93 ILE B N 1
ATOM 1614 C CA . ILE B 1 93 ? 12.172 7.109 -2.656 1 98.81 93 ILE B CA 1
ATOM 1615 C C . ILE B 1 93 ? 12.836 8.453 -2.934 1 98.81 93 ILE B C 1
ATOM 1617 O O . ILE B 1 93 ? 14 8.664 -2.58 1 98.81 93 ILE B O 1
ATOM 1621 N N . ILE B 1 94 ? 12.078 9.375 -3.51 1 98.56 94 ILE B N 1
ATOM 1622 C CA . ILE B 1 94 ? 12.578 10.688 -3.883 1 98.56 94 ILE B CA 1
ATOM 1623 C C . ILE B 1 94 ? 11.672 11.773 -3.309 1 98.56 94 ILE B C 1
ATOM 1625 O O . ILE B 1 94 ? 10.461 11.766 -3.549 1 98.56 94 ILE B O 1
ATOM 1629 N N . ARG B 1 95 ? 12.336 12.727 -2.566 1 98.25 95 ARG B N 1
ATOM 1630 C CA . ARG B 1 95 ? 11.594 13.914 -2.162 1 98.25 95 ARG B CA 1
ATOM 1631 C C . ARG B 1 95 ? 11.445 14.891 -3.324 1 98.25 95 ARG B C 1
ATOM 1633 O O . ARG B 1 95 ? 12.414 15.188 -4.02 1 98.25 95 ARG B O 1
ATOM 1640 N N . THR B 1 96 ? 10.398 15.383 -3.656 1 96.69 96 THR B N 1
ATOM 1641 C CA . THR B 1 96 ? 10.25 16.281 -4.793 1 96.69 96 THR B CA 1
ATOM 1642 C C . THR B 1 96 ? 9.867 17.688 -4.328 1 96.69 96 THR B C 1
ATOM 1644 O O . THR B 1 96 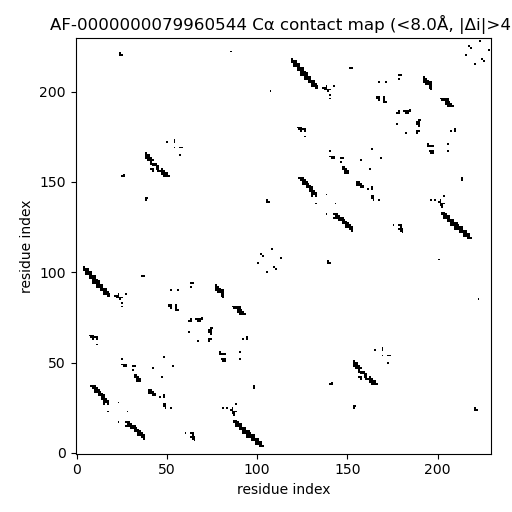? 10.438 18.672 -4.789 1 96.69 96 THR B O 1
ATOM 1647 N N . GLY B 1 97 ? 8.719 18 -3.643 1 95 97 GLY B N 1
ATOM 1648 C CA . GLY B 1 97 ? 8.289 19.312 -3.209 1 95 97 GLY B CA 1
ATOM 1649 C C . GLY B 1 97 ? 7.73 19.328 -1.798 1 95 97 GLY B C 1
ATOM 1650 O O . GLY B 1 97 ? 7.594 18.281 -1.171 1 95 97 GLY B O 1
ATOM 1651 N N . LEU B 1 98 ? 7.633 20.672 -1.378 1 97.75 98 LEU B N 1
ATOM 1652 C CA . LEU B 1 98 ? 7.023 20.875 -0.067 1 97.75 98 LEU B CA 1
ATOM 1653 C C . LEU B 1 98 ? 5.562 21.297 -0.206 1 97.75 98 LEU B C 1
ATOM 1655 O O . LEU B 1 98 ? 5.23 22.109 -1.071 1 97.75 98 LEU B O 1
ATOM 1659 N N . ARG B 1 99 ? 4.824 20.719 0.621 1 97.94 99 ARG B N 1
ATOM 1660 C CA . ARG B 1 99 ? 3.4 21.031 0.68 1 97.94 99 ARG B CA 1
ATOM 1661 C C . ARG B 1 99 ? 2.996 21.469 2.084 1 97.94 99 ARG B C 1
ATOM 1663 O O . ARG B 1 99 ? 3.42 20.875 3.074 1 97.94 99 ARG B O 1
ATOM 1670 N N . THR B 1 100 ? 2.137 22.453 2.125 1 98.06 100 THR B N 1
ATOM 1671 C CA . THR B 1 100 ? 1.716 23 3.408 1 98.06 100 THR B CA 1
ATOM 1672 C C . THR B 1 100 ? 0.338 22.469 3.797 1 98.06 100 THR B C 1
ATOM 1674 O O . THR B 1 100 ? -0.561 22.391 2.957 1 98.06 100 THR B O 1
ATOM 1677 N N . PHE B 1 101 ? 0.263 22.125 5.105 1 97.25 101 PHE B N 1
ATOM 1678 C CA . PHE B 1 101 ? -0.982 21.641 5.684 1 97.25 101 PHE B CA 1
ATOM 1679 C C . PHE B 1 101 ? -1.358 22.438 6.922 1 97.25 101 PHE B C 1
ATOM 1681 O O . PHE B 1 101 ? -0.516 23.125 7.504 1 97.25 101 PHE B O 1
ATOM 1688 N N . SER B 1 102 ? -2.629 22.406 7.152 1 96 102 SER B N 1
ATOM 1689 C CA . SER B 1 102 ? -3.121 22.859 8.453 1 96 102 SER B CA 1
ATOM 1690 C C . SER B 1 102 ? -3.33 21.688 9.398 1 96 102 SER B C 1
ATOM 1692 O O . SER B 1 102 ? -3.936 20.672 9.023 1 96 102 SER B O 1
ATOM 1694 N N . HIS B 1 103 ? -2.811 21.875 10.641 1 96 103 HIS B N 1
ATOM 1695 C CA . HIS B 1 103 ? -2.975 20.812 11.633 1 96 103 HIS B CA 1
ATOM 1696 C C . HIS B 1 103 ? -4.445 20.453 11.82 1 96 103 HIS B C 1
ATOM 1698 O O . HIS B 1 103 ? -4.809 19.281 11.789 1 96 103 HIS B O 1
ATOM 1704 N N . ALA B 1 104 ? -5.301 21.359 11.938 1 92.44 104 ALA B N 1
ATOM 1705 C CA . ALA B 1 104 ? -6.719 21.172 12.25 1 92.44 104 ALA B CA 1
ATOM 1706 C C . ALA B 1 104 ? -7.441 20.453 11.109 1 92.44 104 ALA B C 1
ATOM 1708 O O . ALA B 1 104 ? -8.484 19.844 11.32 1 92.44 104 ALA B O 1
ATOM 1709 N N . GLU B 1 105 ? -6.805 20.469 9.922 1 93.12 105 GLU B N 1
ATOM 1710 C CA . GLU B 1 105 ? -7.441 19.844 8.766 1 93.12 105 GLU B CA 1
ATOM 1711 C C . GLU B 1 105 ? -7.047 18.375 8.648 1 93.12 105 GLU B C 1
ATOM 1713 O O . GLU B 1 105 ? -7.695 17.594 7.938 1 93.12 105 GLU B O 1
ATOM 1718 N N . THR B 1 106 ? -6 17.969 9.453 1 94.88 106 THR B N 1
ATOM 1719 C CA . THR B 1 106 ? -5.477 16.625 9.211 1 94.88 106 THR B CA 1
ATOM 1720 C C . THR B 1 106 ? -5.793 15.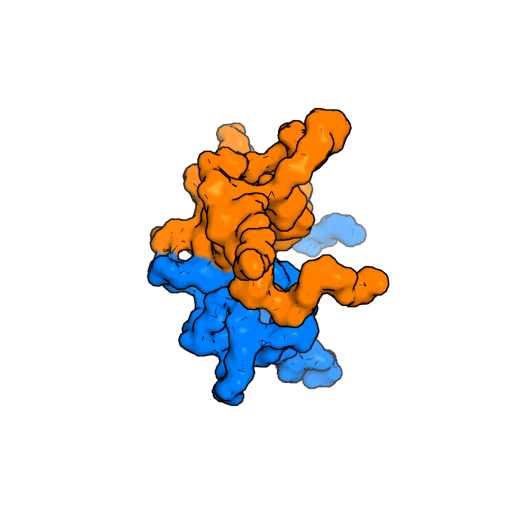695 10.375 1 94.88 106 THR B C 1
ATOM 1722 O O . THR B 1 106 ? -5.629 14.477 10.273 1 94.88 106 THR B O 1
ATOM 1725 N N . THR B 1 107 ? -6.227 16.266 11.438 1 94.56 107 THR B N 1
ATOM 1726 C CA . THR B 1 107 ? -6.48 15.445 12.609 1 94.56 107 THR B CA 1
ATOM 1727 C C . THR B 1 107 ? -7.457 16.141 13.555 1 94.56 107 THR B C 1
ATOM 1729 O O . THR B 1 107 ? -7.586 17.375 13.539 1 94.56 107 THR B O 1
ATOM 1732 N N . VAL B 1 108 ? -8.125 15.32 14.398 1 94 108 VAL B N 1
ATOM 1733 C CA . VAL B 1 108 ? -9.039 15.883 15.391 1 94 108 VAL B CA 1
ATOM 1734 C C . VAL B 1 108 ? -8.305 16.062 16.719 1 94 108 VAL B C 1
ATOM 1736 O O . VAL B 1 108 ? -8.812 16.719 17.641 1 94 108 VAL B O 1
ATOM 1739 N N . VAL B 1 109 ? -7.238 15.406 16.875 1 94.62 109 VAL B N 1
ATOM 1740 C CA . VAL B 1 109 ? -6.453 15.547 18.094 1 94.62 109 VAL B CA 1
ATOM 1741 C C . VAL B 1 109 ? -5.75 16.906 18.094 1 94.62 109 VAL B C 1
ATOM 1743 O O . VAL B 1 109 ? -5.023 17.234 17.156 1 94.62 109 VAL B O 1
ATOM 1746 N N . GLY B 1 110 ? -5.863 17.641 19.156 1 93.19 110 GLY B N 1
ATOM 1747 C CA . GLY B 1 110 ? -5.289 18.984 19.234 1 93.19 110 GLY B CA 1
ATOM 1748 C C . GLY B 1 110 ? -3.781 18.969 19.406 1 93.19 110 GLY B C 1
ATOM 1749 O O . GLY B 1 110 ? -3.176 17.906 19.578 1 93.19 110 GLY B O 1
ATOM 1750 N N . LEU B 1 111 ? -3.162 20.203 19.344 1 93.19 111 LEU B N 1
ATOM 1751 C CA . LEU B 1 111 ? -1.716 20.391 19.438 1 93.19 111 LEU B CA 1
ATOM 1752 C C . LEU B 1 111 ? -1.2 19.938 20.797 1 93.19 111 LEU B C 1
ATOM 1754 O O . LEU B 1 111 ? -0.011 19.641 20.953 1 93.19 111 LEU B O 1
ATOM 1758 N N . GLU B 1 112 ? -2.088 19.828 21.734 1 91.62 112 GLU B N 1
ATOM 1759 C CA . GLU B 1 112 ? -1.689 19.359 23.062 1 91.62 112 GLU B CA 1
ATOM 1760 C C . GLU B 1 112 ? -1.407 17.859 23.062 1 91.62 112 GLU B C 1
ATOM 1762 O O . GLU B 1 112 ? -0.7 17.359 23.922 1 91.62 112 GLU B O 1
ATOM 1767 N N . GLY B 1 113 ? -1.949 17.172 22.078 1 87.94 113 GLY B N 1
ATOM 1768 C CA . GLY B 1 113 ? -1.703 15.758 21.875 1 87.94 113 GLY B CA 1
ATOM 1769 C C . GLY B 1 113 ? -2.361 14.875 22.906 1 87.94 113 GLY B C 1
ATOM 1770 O O . GLY B 1 113 ? -3.197 15.336 23.688 1 87.94 113 GLY B O 1
ATOM 1771 N N . ASN B 1 114 ? -2.23 13.57 22.641 1 84.69 114 ASN B N 1
ATOM 1772 C CA . ASN B 1 114 ? -2.701 12.547 23.578 1 84.69 114 ASN B CA 1
ATOM 1773 C C . ASN B 1 114 ? -1.538 11.859 24.281 1 84.69 114 ASN B C 1
ATOM 1775 O O . ASN B 1 114 ? -1.664 10.719 24.734 1 84.69 114 ASN B O 1
ATOM 1779 N N . HIS B 1 115 ? -0.367 12.578 24.312 1 74.81 115 HIS B N 1
ATOM 1780 C CA . HIS B 1 115 ? 0.829 11.953 24.859 1 74.81 115 HIS B CA 1
ATOM 1781 C C . HIS B 1 115 ? 0.736 11.828 26.391 1 74.81 115 HIS B C 1
ATOM 1783 O O . HIS B 1 115 ? 0.03 12.602 27.031 1 74.81 115 HIS B O 1
#

Radius of gyration: 19.54 Å; Cα contacts (8 Å, |Δi|>4): 449; chains: 2; bounding box: 46×71×44 Å

Sequence (230 aa):
MEKDDNFQLYDLRVEVVCPPGERIICGAKEGDHFTVQGEMLYLPPGQGISFYSLSAVLPLLAAKQRPTHKHDWMSTDALIACPDPNCKSQLKIIRTGLRTFSHAETTVVGLEGNHMEKDDNFQLYDLRVEVVCPPGERIICGAKEGDHFTVQGEMLYLPPGQGISFYSLSAVLPLLAAKQRPTHKHDWMSTDALIACPDPNCKSQLKIIRTGLRTFSHAETTVVGLEGNH

Secondary structure (DSSP, 8-state):
-----EEEEEEEEEEEE--TTPPP-SS--TT-EEEEETTEEE--TT--EEHHHHHHHHHHHHHHTS---TTSHHHH--EEE-SSTT---EEEEEEEEEEEEEHHHH-SS-TT---/-----EEEEEEEEEEEE--TTPPP-SS--TT-EEEEETTEEE--TT--EEHHHHHHHHHHHHHHTS---TTSHHHH--EEE-SSTT---EEEEEEEEEEEEEHHHH-SS-TT---

pLDDT: mean 95.76, std 7.26, range [45.12, 98.88]

Nearest PDB structures (foldseek):
  4osn-assembly1_A  TM=2.531E-01  e=2.064E+00  Human herpesvirus 5 strain Towne
  7cso-assembly2_B  TM=3.016E-01  e=9.281E+00  Mus musculus
  4osn-assembly1_A  TM=2.532E-01  e=2.064E+00  Human herpesvirus 5 strain Towne
  7cso-assembly2_B  TM=3.013E-01  e=9.281E+00  Mus musculus

InterPro domains:
  IPR023811 Conserved hypothetical protein CHP04076 [TIGR04076] (10-96)